Protein AF-0000000078834584 (afdb_homodimer)

Secondary structure (DSSP, 8-state):
-------PPP-EEEEEEEEEEEEE-SS-EEEEEBPTT--HHHHHTTTT-S---HHHHTEEEEEEEETTEEEEEEEETTSHHHHHHHHT--TTEEE-SSEEEEEEEEEEEEETT---GGGPEEEEEES-HHHHHHHHHHHHHHHHHHHHHHHHHHHHHHTTPPP-HHHHHHHHHHHT-/-------PPP-EEEEEEEEEEEEE-SS-EEEEEBPTT--HHHHHHTTT-S---HHHHTEEEEEEEETTEEEEEEEETTSHHHHHHHHT--TTEEE-SSEEEEEEEEEEEEETT---GGGPEEEEEES-HHHHHHHHHHHHHHHHHHHHHHHHHHHHHHTTPPP-HHHHHHHHHHHT-

Solvent-accessible surface area (backbone atoms only — not comparable to full-atom values): 19040 Å² total; per-residue (Å²): 123,84,74,77,72,75,62,71,52,41,66,67,62,49,54,44,76,43,65,27,37,32,32,40,42,98,76,48,73,48,77,39,42,59,31,88,83,44,48,65,68,52,45,59,74,42,55,89,33,50,58,71,55,45,80,82,68,40,37,43,52,31,33,36,54,54,97,91,40,71,19,36,27,53,31,41,68,83,35,70,69,37,48,38,21,73,65,60,74,38,93,45,32,30,65,44,90,45,38,60,39,24,56,33,32,31,29,36,38,16,40,89,76,49,86,51,75,90,69,30,44,65,35,34,66,37,78,48,58,65,60,49,47,7,46,35,44,23,53,36,46,42,64,39,36,50,56,53,52,43,50,55,50,51,52,34,57,74,68,71,48,81,64,33,39,68,55,33,49,50,53,31,54,69,52,71,93,124,83,74,75,70,74,63,71,54,41,64,68,59,49,56,46,77,43,65,26,35,31,31,41,42,97,77,46,75,46,78,38,41,61,30,88,83,43,48,65,69,52,46,59,74,43,54,89,35,50,59,72,55,44,81,81,69,40,36,42,53,31,34,36,53,54,97,92,39,72,18,36,28,53,31,42,69,84,35,70,69,38,49,37,20,74,65,59,74,38,92,45,31,33,65,44,92,46,40,60,40,24,56,33,32,31,30,36,38,16,40,87,74,49,84,50,73,89,69,30,44,65,36,34,66,37,79,50,58,66,60,51,48,8,46,37,43,22,54,39,57,41,40,44,53,42,48,51,52,43,50,54,49,50,52,34,57,73,67,72,48,81,63,33,38,69,55,34,51,50,53,32,54,72,53,71,91

Organism: Pseudomonas fluorescens (strain SBW25) (NCBI:txid216595)

Nearest PDB structures (foldseek):
  5ub8-assembly1_A-2  TM=4.299E-01  e=3.112E+00  Candida albicans SC5314
  4crm-assembly1_X  TM=3.516E-01  e=2.936E+00  Saccharomyces cerevisiae
  6qh4-assembly1_C  TM=2.163E-01  e=1.847E+00  Homo sapiens
  6qh4-assembly2_D-2  TM=2.311E-01  e=2.074E+00  Homo sapiens
  6qh4-assembly1_A  TM=2.005E-01  e=3.494E+00  Homo sapiens

Radius of gyration: 24.34 Å; Cα contacts (8 Å, |Δi|>4): 685; chains: 2; bounding box: 58×67×49 Å

pLDDT: mean 91.05, std 10.8, range [24.78, 98.12]

Foldseek 3Di:
DPPPPDPDDADFQAKDKAKWWWWDDPVDIDTWHADPVADPVLCVVCQPDQFDDCVVVQWFWKWADPPNGTGIYIDGHPDPLNVCQVVVVDVRIHTDPTTTGHMKMWMWTAGPPDPDSVRTDTDDIGSDPVVRVVVRVVVRLVNCLVVVLVVLVVVCVVVVHDDDVVSVVVSCVSVVD/DPPPPDPDDADFQAKDKAKWWWWDDPVDIDTWHADPVADPVLCVVCQPPQFDDCVVVQWFWKWADPPNGTGIYIDGHPDPLNVCQVVVVDVRIHTDPTTTGHMKMWMWTAGPPDPDSVRTDTDDIDSDPVVRVVVRVVVRVVNVLVVVLVVLVVVCVVVVHDDDVVSVVVSCVSVVD

Sequence (354 aa):
MPNASSPQAIKFTSFSVAPCIRVNYDNDVVYRTIHPQQEPSALASVASLNCFDDHEMGLSLVSVEADGVDGLVVAPEGSEIYDIAHGADRTEISLCSGEYGGLYWRILAFVNGSTNPEDAYQMMVGDCESTVRSACAGLQGLVSLPQAIRMHNDKLDADEKCPDGDDYNDLLKLAGVMPNASSPQAIKFTSFSVAPCIRVNYDNDVVYRTIHPQQEPSALASVASLNCFDDHEMGLSLVSVEADGVDGLVVAPEGSEIYDIAHGADRTEISLCSGEYGGLYWRILAFVNGSTNPEDAYQMMVGDCESTVRSACAGLQGLVSLPQAIRMHNDKLDADEKCPDGDDYNDLLKLAGV

Structure (mmCIF, N/CA/C/O backbone):
data_AF-0000000078834584-model_v1
#
loop_
_entity.id
_entity.type
_entity.pdbx_description
1 polymer 'Uncharacterized protein'
#
loop_
_atom_site.group_PDB
_atom_site.id
_atom_site.type_symbol
_atom_site.label_atom_id
_atom_site.label_alt_id
_atom_site.label_comp_id
_atom_site.label_asym_id
_atom_site.label_entity_id
_atom_site.label_seq_id
_atom_site.pdbx_PDB_ins_code
_atom_site.Cartn_x
_atom_site.Cartn_y
_atom_site.Cartn_z
_atom_site.occupancy
_atom_site.B_iso_or_equiv
_atom_site.auth_seq_id
_atom_site.auth_comp_id
_atom_site.auth_asym_id
_atom_site.auth_atom_id
_atom_site.pdbx_PDB_model_num
ATOM 1 N N . MET A 1 1 ? -19.516 -7.555 27.203 1 24.78 1 MET A N 1
ATOM 2 C CA . MET A 1 1 ? -18.953 -7.656 25.859 1 24.78 1 MET A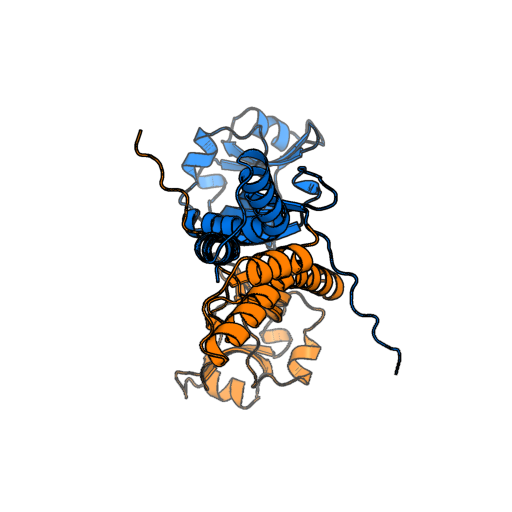 CA 1
ATOM 3 C C . MET A 1 1 ? -17.469 -7.312 25.859 1 24.78 1 MET A C 1
ATOM 5 O O . MET A 1 1 ? -17.062 -6.309 26.453 1 24.78 1 MET A O 1
ATOM 9 N N . PRO A 1 2 ? -16.5 -8.125 25.906 1 33.19 2 PRO A N 1
ATOM 10 C CA . PRO A 1 2 ? -15.141 -7.664 26.203 1 33.19 2 PRO A CA 1
ATOM 11 C C . PRO A 1 2 ? -14.719 -6.477 25.328 1 33.19 2 PRO A C 1
ATOM 13 O O . PRO A 1 2 ? -15.203 -6.324 24.203 1 33.19 2 PRO A O 1
ATOM 16 N N . ASN A 1 3 ? -14.406 -5.352 25.812 1 32.69 3 ASN A N 1
ATOM 17 C CA . ASN A 1 3 ? -13.953 -4.07 25.297 1 32.69 3 ASN A CA 1
ATOM 18 C C . ASN A 1 3 ? -12.875 -4.254 24.219 1 32.69 3 ASN A C 1
ATOM 20 O O . ASN A 1 3 ? -11.789 -4.754 24.516 1 32.69 3 ASN A O 1
ATOM 24 N N . ALA A 1 4 ? -13.211 -4.898 23.156 1 43.09 4 ALA A N 1
ATOM 25 C CA . ALA A 1 4 ? -12.258 -5.102 22.078 1 43.09 4 ALA A CA 1
ATOM 26 C C . ALA A 1 4 ? -11.172 -4.023 22.094 1 43.09 4 ALA A C 1
ATOM 28 O O . ALA A 1 4 ? -11.469 -2.838 21.922 1 43.09 4 ALA A O 1
ATOM 29 N N . SER A 1 5 ? -10.172 -4.047 22.875 1 46.62 5 SER A N 1
ATOM 30 C CA . SER A 1 5 ? -9.07 -3.123 23.109 1 46.62 5 SER A CA 1
ATOM 31 C C . SER A 1 5 ? -8.547 -2.545 21.797 1 46.62 5 SER A C 1
ATOM 33 O O . SER A 1 5 ? -8.406 -3.264 20.812 1 46.62 5 SER A O 1
ATOM 35 N N . SER A 1 6 ? -8.805 -1.307 21.516 1 59.94 6 SER A N 1
ATOM 36 C CA . SER A 1 6 ? -8.359 -0.504 20.375 1 59.94 6 SER A CA 1
ATOM 37 C C . SER A 1 6 ? -6.93 -0.852 19.984 1 59.94 6 SER A C 1
ATOM 39 O O . SER A 1 6 ? -6.047 -0.938 20.828 1 59.94 6 SER A O 1
ATOM 41 N N . PRO A 1 7 ? -6.707 -1.538 18.828 1 72.12 7 PRO A N 1
ATOM 42 C CA . PRO A 1 7 ? -5.355 -1.928 18.422 1 72.12 7 PRO A CA 1
ATOM 43 C C . PRO A 1 7 ? -4.32 -0.833 18.688 1 72.12 7 PRO A C 1
ATOM 45 O O . PRO A 1 7 ? -4.637 0.355 18.578 1 72.12 7 PRO A O 1
ATOM 48 N N . GLN A 1 8 ? -3.221 -1.185 19.406 1 87 8 GLN A N 1
ATOM 49 C CA . GLN A 1 8 ? -2.127 -0.246 19.625 1 87 8 GLN A CA 1
ATOM 50 C C . GLN A 1 8 ? -1.563 0.27 18.312 1 87 8 GLN A C 1
ATOM 52 O O . GLN A 1 8 ? -1.149 -0.518 17.453 1 87 8 GLN A O 1
ATOM 57 N N . ALA A 1 9 ? -1.6 1.536 18.094 1 92.06 9 ALA A N 1
ATOM 58 C CA . ALA A 1 9 ? -1.175 2.193 16.859 1 92.06 9 ALA A CA 1
ATOM 59 C C . ALA A 1 9 ? 0.325 2.023 16.625 1 92.06 9 ALA A C 1
ATOM 61 O O . ALA A 1 9 ? 1.121 2.203 17.562 1 92.06 9 ALA A O 1
ATOM 62 N N . ILE A 1 10 ? 0.694 1.635 15.531 1 93.31 10 ILE A N 1
ATOM 63 C CA . ILE A 1 10 ? 2.102 1.59 15.148 1 93.31 10 ILE A CA 1
ATOM 64 C C . ILE A 1 10 ? 2.631 3.01 14.961 1 93.31 10 ILE A C 1
ATOM 66 O O . ILE A 1 10 ? 1.97 3.846 14.336 1 93.31 10 ILE A O 1
ATOM 70 N N . LYS A 1 11 ? 3.783 3.301 15.508 1 92.25 11 LYS A N 1
ATOM 71 C CA . LYS A 1 11 ? 4.41 4.613 15.359 1 92.25 11 LYS A CA 1
ATOM 72 C C . LYS A 1 11 ? 5.445 4.598 14.234 1 92.25 11 LYS A C 1
ATOM 74 O O . LYS A 1 11 ? 6.594 4.211 14.453 1 92.25 11 LYS A O 1
ATOM 79 N N . PHE A 1 12 ? 5.07 5.09 13.125 1 94.81 12 PHE A N 1
ATOM 80 C CA . PHE A 1 12 ? 5.977 5.156 11.984 1 94.81 12 PHE A CA 1
ATOM 81 C C . PHE A 1 12 ? 6.93 6.34 12.125 1 94.81 12 PHE A C 1
ATOM 83 O O . PHE A 1 12 ? 6.527 7.418 12.57 1 94.81 12 PHE A O 1
ATOM 90 N N . THR A 1 13 ? 8.156 6.137 11.688 1 94.19 13 THR A N 1
ATOM 91 C CA . THR A 1 13 ? 9.148 7.195 11.859 1 94.19 13 THR A CA 1
ATOM 92 C C . THR A 1 13 ? 9.633 7.703 10.5 1 94.19 13 THR A C 1
ATOM 94 O O . THR A 1 13 ? 10.117 8.828 10.391 1 94.19 13 THR A O 1
ATOM 97 N N . SER A 1 14 ? 9.57 6.871 9.523 1 95.81 14 SER A N 1
ATOM 98 C CA . SER A 1 14 ? 9.969 7.305 8.188 1 95.81 14 SER A CA 1
ATOM 99 C C . SER A 1 14 ? 9.398 6.375 7.113 1 95.81 14 SER A C 1
ATOM 101 O O . SER A 1 14 ? 8.969 5.262 7.414 1 95.81 14 SER A O 1
ATOM 103 N N . PHE A 1 15 ? 9.352 6.871 5.902 1 96.75 15 PHE A N 1
ATOM 104 C CA . PHE A 1 15 ? 8.914 6.129 4.727 1 96.75 15 PHE A CA 1
ATOM 105 C C . PHE A 1 15 ? 9.93 6.254 3.596 1 96.75 15 PHE A C 1
ATOM 107 O O . PHE A 1 15 ? 10.547 7.309 3.428 1 96.75 15 PHE A O 1
ATOM 114 N N . SER A 1 16 ? 10.102 5.215 2.867 1 97.12 16 SER A N 1
ATOM 115 C CA . SER A 1 16 ? 11 5.246 1.717 1 97.12 16 SER A CA 1
ATOM 116 C C . SER A 1 16 ? 10.492 4.355 0.591 1 97.12 16 SER A C 1
ATOM 118 O O . SER A 1 16 ? 9.703 3.438 0.828 1 97.12 16 SER A O 1
ATOM 120 N N . VAL A 1 17 ? 10.906 4.711 -0.614 1 97.44 17 VAL A N 1
ATOM 121 C CA . VAL A 1 17 ? 10.547 3.908 -1.778 1 97.44 17 VAL A CA 1
ATOM 122 C C . VAL A 1 17 ? 11.688 2.955 -2.119 1 97.44 17 VAL A C 1
ATOM 124 O O . VAL A 1 17 ? 12.859 3.336 -2.066 1 97.44 17 VAL A O 1
ATOM 127 N N . ALA A 1 18 ? 11.32 1.764 -2.42 1 96.69 18 ALA A N 1
ATOM 128 C CA . ALA A 1 18 ? 12.312 0.791 -2.879 1 96.69 18 ALA A CA 1
ATOM 129 C C . ALA A 1 18 ? 11.758 -0.053 -4.023 1 96.69 18 ALA A C 1
ATOM 131 O O . ALA A 1 18 ? 10.586 -0.428 -4.02 1 96.69 18 ALA A O 1
ATOM 132 N N . PRO A 1 19 ? 12.594 -0.328 -5.012 1 96.69 19 PRO A N 1
ATOM 133 C CA . PRO A 1 19 ? 12.188 -1.339 -5.988 1 96.69 19 PRO A CA 1
ATOM 134 C C . PRO A 1 19 ? 12.117 -2.744 -5.395 1 96.69 19 PRO A C 1
ATOM 136 O O . PRO A 1 19 ? 12.789 -3.025 -4.395 1 96.69 19 PRO A O 1
ATOM 139 N N . CYS A 1 20 ? 11.328 -3.59 -5.973 1 96.88 20 CYS A N 1
ATOM 140 C CA . CYS A 1 20 ? 11.188 -4.969 -5.523 1 96.88 20 CYS A CA 1
ATOM 141 C C . CYS A 1 20 ? 10.75 -5.875 -6.668 1 96.88 20 CYS A C 1
ATOM 143 O O . CYS A 1 20 ? 10.367 -5.395 -7.734 1 96.88 20 CYS A O 1
ATOM 145 N N . ILE A 1 21 ? 10.914 -7.105 -6.449 1 96.44 21 ILE A N 1
ATOM 146 C CA . ILE A 1 21 ? 10.5 -8.117 -7.418 1 96.44 21 ILE A CA 1
ATOM 147 C C . ILE A 1 21 ? 9.273 -8.852 -6.898 1 96.44 21 ILE A C 1
ATOM 149 O O . ILE A 1 21 ? 9.266 -9.328 -5.762 1 96.44 21 ILE A O 1
ATOM 153 N N . ARG A 1 22 ? 8.273 -8.836 -7.75 1 95.25 22 ARG A N 1
ATOM 154 C CA . ARG A 1 22 ? 7.137 -9.695 -7.434 1 95.25 22 ARG A CA 1
ATOM 155 C C . ARG A 1 22 ? 7.453 -11.156 -7.73 1 95.25 22 ARG A C 1
ATOM 157 O O . ARG A 1 22 ? 7.953 -11.484 -8.805 1 95.25 22 ARG A O 1
ATOM 164 N N . VAL A 1 23 ? 7.188 -11.984 -6.762 1 94.44 23 VAL A N 1
ATOM 165 C CA . VAL A 1 23 ? 7.348 -13.422 -6.922 1 94.44 23 VAL A CA 1
ATOM 166 C C . VAL A 1 23 ? 6 -14.117 -6.75 1 94.44 23 VAL A C 1
ATOM 168 O O . VAL A 1 23 ? 5.324 -13.93 -5.738 1 94.44 23 VAL A O 1
ATOM 171 N N . ASN A 1 24 ? 5.703 -14.844 -7.766 1 90.06 24 ASN A N 1
ATOM 172 C CA . ASN A 1 24 ? 4.473 -15.625 -7.73 1 90.06 24 ASN A CA 1
ATOM 173 C C . ASN A 1 24 ? 4.723 -17.047 -7.25 1 90.06 24 ASN A C 1
ATOM 175 O O . ASN A 1 24 ? 5.434 -17.812 -7.906 1 90.06 24 ASN A O 1
ATOM 179 N N . TYR A 1 25 ? 4.188 -17.297 -6.074 1 88.12 25 TYR A N 1
ATOM 180 C CA . TYR A 1 25 ? 4.16 -18.672 -5.586 1 88.12 25 TYR A CA 1
ATOM 181 C C . TYR A 1 25 ? 2.818 -19.328 -5.883 1 88.12 25 TYR A C 1
ATOM 183 O O . TYR A 1 25 ? 1.887 -18.672 -6.348 1 88.12 25 TYR A O 1
ATOM 191 N N . ASP A 1 26 ? 2.754 -20.609 -5.598 1 77.5 26 ASP A N 1
ATOM 192 C CA . ASP A 1 26 ? 1.53 -21.344 -5.887 1 77.5 26 ASP A CA 1
ATOM 193 C C . ASP A 1 26 ? 0.333 -20.734 -5.164 1 77.5 26 ASP A C 1
ATOM 195 O O . ASP A 1 26 ? -0.762 -20.641 -5.727 1 77.5 26 ASP A O 1
ATOM 199 N N . ASN A 1 27 ? 0.581 -20.297 -4.012 1 75.12 27 ASN A N 1
ATOM 200 C CA . ASN A 1 27 ? -0.564 -19.891 -3.207 1 75.12 27 ASN A CA 1
ATOM 201 C C . ASN A 1 27 ? -0.378 -18.469 -2.656 1 75.12 27 ASN A C 1
ATOM 203 O O . ASN A 1 27 ? -1.116 -18.047 -1.769 1 75.12 27 ASN A O 1
ATOM 207 N N . ASP A 1 28 ? 0.671 -17.828 -3.203 1 82.56 28 ASP A N 1
ATOM 208 C CA . ASP A 1 28 ? 0.933 -16.531 -2.613 1 82.56 28 ASP A CA 1
ATOM 209 C C . ASP A 1 28 ? 1.745 -15.648 -3.562 1 82.56 28 ASP A C 1
ATOM 211 O O . ASP A 1 28 ? 2.311 -16.141 -4.543 1 82.56 28 ASP A O 1
ATOM 215 N N . VAL A 1 29 ? 1.594 -14.422 -3.375 1 87.69 29 VAL A N 1
ATOM 216 C CA . VAL A 1 29 ? 2.42 -13.438 -4.07 1 87.69 29 VAL A CA 1
ATOM 217 C C . VAL A 1 29 ? 3.191 -12.602 -3.057 1 87.69 29 VAL A C 1
ATOM 219 O O . VAL A 1 29 ? 2.617 -12.109 -2.082 1 87.69 29 VAL A O 1
ATOM 222 N N . VAL A 1 30 ? 4.449 -12.516 -3.293 1 91.94 30 VAL A N 1
ATOM 223 C CA . VAL A 1 30 ? 5.285 -11.766 -2.361 1 91.94 30 VAL A CA 1
ATOM 224 C C . VAL A 1 30 ? 6.152 -10.773 -3.131 1 91.94 30 VAL A C 1
ATOM 226 O O . VAL A 1 30 ? 6.621 -11.07 -4.23 1 91.94 30 VAL A O 1
ATOM 229 N N . TYR A 1 31 ? 6.277 -9.641 -2.602 1 94.44 31 TYR A N 1
ATOM 230 C CA . TYR A 1 31 ? 7.203 -8.648 -3.135 1 94.44 31 TYR A CA 1
ATOM 231 C C . TYR A 1 31 ? 8.508 -8.641 -2.355 1 94.44 31 TYR A C 1
ATOM 233 O O . TYR A 1 31 ? 8.547 -8.242 -1.189 1 94.44 31 TYR A O 1
ATOM 241 N N . ARG A 1 32 ? 9.562 -8.969 -2.977 1 95.88 32 ARG A N 1
ATOM 242 C CA . ARG A 1 32 ? 10.82 -9.227 -2.277 1 95.88 32 ARG A CA 1
ATOM 243 C C . ARG A 1 32 ? 11.867 -8.172 -2.625 1 95.88 32 ARG A C 1
ATOM 245 O O . ARG A 1 32 ? 11.852 -7.621 -3.729 1 95.88 32 ARG A O 1
ATOM 252 N N . THR A 1 33 ? 12.719 -8.031 -1.749 1 96.5 33 THR A N 1
ATOM 253 C CA . THR A 1 33 ? 13.828 -7.098 -1.906 1 96.5 33 THR A CA 1
ATOM 254 C C . THR A 1 33 ? 14.781 -7.57 -3.002 1 96.5 33 THR A C 1
ATOM 256 O O . THR A 1 33 ? 15.07 -8.766 -3.107 1 96.5 33 THR A O 1
ATOM 259 N N . ILE A 1 34 ? 15.25 -6.629 -3.791 1 96.75 34 ILE A N 1
ATOM 260 C CA . ILE A 1 34 ? 16.328 -6.926 -4.727 1 96.75 34 ILE A CA 1
ATOM 261 C C . ILE A 1 34 ? 17.672 -6.91 -3.994 1 96.75 34 ILE A C 1
ATOM 263 O O . ILE A 1 34 ? 18.062 -5.887 -3.426 1 96.75 34 ILE A O 1
ATOM 267 N N . HIS A 1 35 ? 18.281 -8 -4.02 1 96.75 35 HIS A N 1
ATOM 268 C CA . HIS A 1 35 ? 19.531 -8.109 -3.285 1 96.75 35 HIS A CA 1
ATOM 269 C C . HIS A 1 35 ? 20.609 -7.223 -3.9 1 96.75 35 HIS A C 1
ATOM 271 O O . HIS A 1 35 ? 20.688 -7.09 -5.125 1 96.75 35 HIS A O 1
ATOM 277 N N . PRO A 1 36 ? 21.531 -6.73 -3.082 1 94 36 PRO A N 1
ATOM 278 C CA . PRO A 1 36 ? 22.578 -5.828 -3.58 1 94 36 PRO A CA 1
ATOM 279 C C . PRO A 1 36 ? 23.516 -6.504 -4.574 1 94 36 PRO A C 1
ATOM 281 O O . PRO A 1 36 ? 24.219 -5.824 -5.328 1 94 36 PRO A O 1
ATOM 284 N N . GLN A 1 37 ? 23.547 -7.773 -4.645 1 93.75 37 GLN A N 1
ATOM 285 C CA . GLN A 1 37 ? 24.406 -8.516 -5.562 1 93.75 37 GLN A CA 1
ATOM 286 C C . GLN A 1 37 ? 23.797 -8.555 -6.965 1 93.75 37 GLN A C 1
ATOM 288 O O . GLN A 1 37 ? 24.422 -9.07 -7.898 1 93.75 37 GLN A O 1
ATOM 293 N N . GLN A 1 38 ? 22.656 -8.023 -7.133 1 96.75 38 GLN A N 1
ATOM 294 C CA . GLN A 1 38 ? 21.984 -8 -8.43 1 96.75 38 GLN A CA 1
ATOM 295 C C . GLN A 1 38 ? 22.844 -7.293 -9.477 1 96.75 38 GLN A C 1
ATOM 297 O O . GLN A 1 38 ? 23.25 -6.148 -9.281 1 96.75 38 GLN A O 1
ATOM 302 N N . GLU A 1 39 ? 23.094 -8.016 -10.555 1 94.94 39 GLU A N 1
ATOM 303 C CA . GLU A 1 39 ? 23.703 -7.375 -11.711 1 94.94 39 GLU A CA 1
ATOM 304 C C . GLU A 1 39 ? 22.703 -6.473 -12.43 1 94.94 39 GLU A C 1
ATOM 306 O O . GLU A 1 39 ? 21.672 -6.941 -12.922 1 94.94 39 GLU A O 1
ATOM 311 N N . PRO A 1 40 ? 23.016 -5.273 -12.617 1 94.06 40 PRO A N 1
ATOM 312 C CA . PRO A 1 40 ? 22.047 -4.32 -13.172 1 94.06 40 PRO A CA 1
ATOM 313 C C . PRO A 1 40 ? 21.578 -4.711 -14.57 1 94.06 40 PRO A C 1
ATOM 315 O O . PRO A 1 40 ? 20.406 -4.539 -14.898 1 94.06 40 PRO A O 1
ATOM 318 N N . SER A 1 41 ? 22.453 -5.246 -15.359 1 93.94 41 SER A N 1
ATOM 319 C CA . SER A 1 41 ? 22.094 -5.586 -16.734 1 93.94 41 SER A CA 1
ATOM 320 C C . SER A 1 41 ? 21.062 -6.711 -16.766 1 93.94 41 SER A C 1
ATOM 322 O O . SER A 1 41 ? 20.156 -6.703 -17.609 1 93.94 41 SER A O 1
ATOM 324 N N . ALA A 1 42 ? 21.219 -7.672 -15.922 1 94.62 42 ALA A N 1
ATOM 325 C CA . ALA A 1 42 ? 20.266 -8.773 -15.867 1 94.62 42 ALA A CA 1
ATOM 326 C C . ALA A 1 42 ? 18.875 -8.281 -15.453 1 94.62 42 ALA A C 1
ATOM 328 O O . ALA A 1 42 ? 17.875 -8.664 -16.047 1 94.62 42 ALA A O 1
ATOM 329 N N . LEU A 1 43 ? 18.891 -7.387 -14.492 1 95.62 43 LEU A N 1
ATOM 330 C CA . LEU A 1 43 ? 17.625 -6.836 -14.016 1 95.62 43 LEU A CA 1
ATOM 331 C C . LEU A 1 43 ? 16.969 -5.992 -15.102 1 95.62 43 LEU A C 1
ATOM 333 O O . LEU A 1 43 ? 15.75 -6.07 -15.305 1 95.62 43 LEU A O 1
ATOM 337 N N . ALA A 1 44 ? 17.719 -5.219 -15.797 1 94.31 44 ALA A N 1
ATOM 338 C CA . ALA A 1 44 ? 17.219 -4.348 -16.859 1 94.31 44 ALA A CA 1
ATOM 339 C C . ALA A 1 44 ? 16.578 -5.16 -17.969 1 94.31 44 ALA A C 1
ATOM 341 O O . ALA A 1 44 ? 15.609 -4.711 -18.594 1 94.31 44 ALA A O 1
ATOM 342 N N . SER A 1 45 ? 17.062 -6.332 -18.172 1 92.75 45 SER A N 1
ATOM 343 C CA . SER A 1 45 ? 16.578 -7.16 -19.266 1 92.75 45 SER A CA 1
ATOM 344 C C . SER A 1 45 ? 15.156 -7.633 -19.031 1 92.75 45 SER A C 1
ATOM 346 O O . SER A 1 45 ? 14.445 -8.008 -19.969 1 92.75 45 SER A O 1
ATOM 348 N N . VAL A 1 46 ? 14.773 -7.543 -17.766 1 93.69 46 VAL A N 1
ATOM 349 C CA . VAL A 1 46 ? 13.445 -8.078 -17.469 1 93.69 46 VAL A CA 1
ATOM 350 C C . VAL A 1 46 ? 12.547 -6.957 -16.953 1 93.69 46 VAL A C 1
ATOM 352 O O . VAL A 1 46 ? 11.43 -7.211 -16.484 1 93.69 46 VAL A O 1
ATOM 355 N N . ALA A 1 47 ? 12.93 -5.758 -17 1 91.44 47 ALA A N 1
ATOM 356 C CA . ALA A 1 47 ? 12.258 -4.633 -16.344 1 91.44 47 ALA A CA 1
ATOM 357 C C . ALA A 1 47 ? 10.867 -4.414 -16.938 1 91.44 47 ALA A C 1
ATOM 359 O O . ALA A 1 47 ? 9.961 -3.934 -16.266 1 91.44 47 ALA A O 1
ATOM 360 N N . SER A 1 48 ? 10.695 -4.812 -18.156 1 90.31 48 SER A N 1
ATOM 361 C CA . SER A 1 48 ? 9.43 -4.555 -18.828 1 90.31 48 SER A CA 1
ATOM 362 C C . SER A 1 48 ? 8.562 -5.812 -18.875 1 90.31 48 SER A C 1
ATOM 364 O O . SER A 1 48 ? 7.484 -5.805 -19.469 1 90.31 48 SER A O 1
ATOM 366 N N . LEU A 1 49 ? 8.984 -6.84 -18.234 1 89.19 49 LEU A N 1
ATOM 367 C CA . LEU A 1 49 ? 8.273 -8.117 -18.281 1 89.19 49 LEU A CA 1
ATOM 368 C C . LEU A 1 49 ? 7.512 -8.367 -17 1 89.19 49 LEU A C 1
ATOM 370 O O . LEU A 1 49 ? 7.887 -7.859 -15.938 1 89.19 49 LEU A O 1
ATOM 374 N N . ASN A 1 50 ? 6.434 -9.125 -17.141 1 88.38 50 ASN A N 1
ATOM 375 C CA . ASN A 1 50 ? 5.699 -9.562 -15.961 1 88.38 50 ASN A CA 1
ATOM 376 C C . ASN A 1 50 ? 5.852 -11.055 -15.719 1 88.38 50 ASN A C 1
ATOM 378 O O . ASN A 1 50 ? 5.285 -11.602 -14.766 1 88.38 50 ASN A O 1
ATOM 382 N N . CYS A 1 51 ? 6.469 -11.641 -16.609 1 85.56 51 CYS A N 1
ATOM 383 C CA . CYS A 1 51 ? 6.832 -13.047 -16.484 1 85.56 51 CYS A CA 1
ATOM 384 C C . CYS A 1 51 ? 7.961 -13.398 -17.453 1 85.56 51 CYS A C 1
ATOM 386 O O . CYS A 1 51 ? 8.25 -12.648 -18.375 1 85.56 51 CYS A O 1
ATOM 388 N N . PHE A 1 52 ? 8.695 -14.406 -17 1 80.5 52 PHE A N 1
ATOM 389 C CA . PHE A 1 52 ? 9.602 -14.977 -17.984 1 80.5 52 PHE A CA 1
ATOM 390 C C . PHE A 1 52 ? 9.766 -16.469 -17.781 1 80.5 52 PHE A C 1
ATOM 392 O O . PHE A 1 52 ? 9.5 -16.984 -16.688 1 80.5 52 PHE A O 1
ATOM 399 N N . ASP A 1 53 ? 9.945 -17.109 -18.922 1 80.69 53 ASP A N 1
ATOM 400 C CA . ASP A 1 53 ? 10.258 -18.531 -18.906 1 80.69 53 ASP A CA 1
ATOM 401 C C . ASP A 1 53 ? 11.75 -18.766 -18.672 1 80.69 53 ASP A C 1
ATOM 403 O O . ASP A 1 53 ? 12.578 -18.359 -19.5 1 80.69 53 ASP A O 1
ATOM 407 N N . ASP A 1 54 ? 12.016 -19.375 -17.594 1 76.69 54 ASP A N 1
ATOM 408 C CA . ASP A 1 54 ? 13.398 -19.578 -17.203 1 76.69 54 ASP A CA 1
ATOM 409 C C . ASP A 1 54 ? 14.188 -20.281 -18.312 1 76.69 54 ASP A C 1
ATOM 411 O O . ASP A 1 54 ? 15.32 -19.891 -18.609 1 76.69 54 ASP A O 1
ATOM 415 N N . HIS A 1 55 ? 13.602 -21.172 -18.938 1 79.12 55 HIS A N 1
ATOM 416 C CA . HIS A 1 55 ? 14.305 -21.969 -19.938 1 79.12 55 HIS A CA 1
ATOM 417 C C . HIS A 1 55 ? 14.5 -21.188 -21.234 1 79.12 55 HIS A C 1
ATOM 419 O O . HIS A 1 55 ? 15.562 -21.25 -21.844 1 79.12 55 HIS A O 1
ATOM 425 N N . GLU A 1 56 ? 13.594 -20.391 -21.562 1 82.75 56 GLU A N 1
ATOM 426 C CA . GLU A 1 56 ? 13.648 -19.688 -22.844 1 82.75 56 GLU A CA 1
ATOM 427 C C . GLU A 1 56 ? 14.555 -18.469 -22.75 1 82.75 56 GLU A C 1
ATOM 429 O O . GLU A 1 56 ? 15.305 -18.172 -23.688 1 82.75 56 GLU A O 1
ATOM 434 N N . MET A 1 57 ? 14.562 -17.891 -21.656 1 88.06 57 MET A N 1
ATOM 435 C CA . MET A 1 57 ? 15.289 -16.625 -21.547 1 88.06 57 MET A CA 1
ATOM 436 C C . MET A 1 57 ? 16.672 -16.828 -20.922 1 88.06 57 MET A C 1
ATOM 438 O O . MET A 1 57 ? 17.516 -15.945 -20.984 1 88.06 57 MET A O 1
ATOM 442 N N . GLY A 1 58 ? 16.875 -18.016 -20.391 1 91.75 58 GLY A N 1
ATOM 443 C CA . GLY A 1 58 ? 18.141 -18.281 -19.734 1 91.75 58 GLY A CA 1
ATOM 444 C C . GLY A 1 58 ? 18.328 -17.469 -18.453 1 91.75 58 GLY A C 1
ATOM 445 O O . GLY A 1 58 ? 19.422 -16.969 -18.188 1 91.75 58 GLY A O 1
ATOM 446 N N . LEU A 1 59 ? 17.25 -17.109 -17.828 1 94.5 59 LEU A N 1
ATOM 447 C CA . LEU A 1 59 ? 17.266 -16.375 -16.562 1 94.5 59 LEU A CA 1
ATOM 448 C C . LEU A 1 59 ? 16.578 -17.172 -15.461 1 94.5 59 LEU A C 1
ATOM 450 O O . LEU A 1 59 ? 15.711 -18 -15.727 1 94.5 59 LEU A O 1
ATOM 454 N N . SER A 1 60 ? 17.062 -16.984 -14.266 1 94.88 60 SER A N 1
ATOM 455 C CA . SER A 1 60 ? 16.438 -17.594 -13.102 1 94.88 60 SER A CA 1
ATOM 456 C C . SER A 1 60 ? 16.406 -16.609 -11.922 1 94.88 60 SER A C 1
ATOM 458 O O . SER A 1 60 ? 17.203 -15.68 -11.859 1 94.88 60 SER A O 1
ATOM 460 N N . LEU A 1 61 ? 15.422 -16.875 -11.07 1 96.25 61 LEU A N 1
ATOM 461 C CA . LEU A 1 61 ? 15.398 -16.156 -9.797 1 96.25 61 LEU A CA 1
ATOM 462 C C . LEU A 1 61 ? 16.203 -16.906 -8.734 1 96.25 61 LEU A C 1
ATOM 464 O O . LEU A 1 61 ? 15.977 -18.094 -8.508 1 96.25 61 LEU A O 1
ATOM 468 N N . VAL A 1 62 ? 17.078 -16.188 -8.133 1 96.88 62 VAL A N 1
ATOM 469 C CA . VAL A 1 62 ? 17.938 -16.766 -7.102 1 96.88 62 VAL A CA 1
ATOM 470 C C . VAL A 1 62 ? 17.719 -16.047 -5.777 1 96.88 62 VAL A C 1
ATOM 472 O O . VAL A 1 62 ? 17.75 -14.812 -5.727 1 96.88 62 VAL A O 1
ATOM 475 N N . SER A 1 63 ? 17.438 -16.781 -4.727 1 97.06 63 SER A N 1
ATOM 476 C CA . SER A 1 63 ? 17.328 -16.234 -3.381 1 97.06 63 SER A CA 1
ATOM 477 C C . SER A 1 63 ? 18.688 -16.141 -2.715 1 97.06 63 SER A C 1
ATOM 479 O O . SER A 1 63 ? 19.469 -17.094 -2.74 1 97.06 63 SER A O 1
ATOM 481 N N . VAL A 1 64 ? 18.938 -15 -2.141 1 96.5 64 VAL A N 1
ATOM 482 C CA . VAL A 1 64 ? 20.219 -14.758 -1.483 1 96.5 64 VAL A CA 1
ATOM 483 C C . VAL A 1 64 ? 19.984 -14.234 -0.069 1 96.5 64 VAL A C 1
ATOM 485 O O . VAL A 1 64 ? 19.312 -13.219 0.119 1 96.5 64 VAL A O 1
ATOM 488 N N . GLU A 1 65 ? 20.375 -14.93 0.885 1 94.06 65 GLU A N 1
ATOM 489 C CA . GLU A 1 65 ? 20.406 -14.484 2.273 1 94.06 65 GLU A CA 1
ATOM 490 C C . GLU A 1 65 ? 21.828 -14.258 2.76 1 94.06 65 GLU A C 1
ATOM 492 O O . GLU A 1 65 ? 22.422 -15.125 3.408 1 94.06 65 GLU A O 1
ATOM 497 N N . ALA A 1 66 ? 22.391 -13.133 2.467 1 88.12 66 ALA A N 1
ATOM 498 C CA . ALA A 1 66 ? 23.766 -12.797 2.807 1 88.12 66 ALA A CA 1
ATOM 499 C C . ALA A 1 66 ? 23.891 -11.336 3.219 1 88.12 66 ALA A C 1
ATOM 501 O O . ALA A 1 66 ? 23.078 -10.5 2.824 1 88.12 66 ALA A O 1
ATOM 502 N N . ASP A 1 67 ? 24.891 -11.062 4.121 1 83.56 67 ASP A N 1
ATOM 503 C CA . ASP A 1 67 ? 25.25 -9.711 4.527 1 83.56 67 ASP A CA 1
ATOM 504 C C . ASP A 1 67 ? 24.062 -9.008 5.184 1 83.56 67 ASP A C 1
ATOM 506 O O . ASP A 1 67 ? 23.844 -7.809 4.98 1 83.56 67 ASP A O 1
ATOM 510 N N . GLY A 1 68 ? 23.156 -9.812 5.758 1 83.88 68 GLY A N 1
ATOM 511 C CA . GLY A 1 68 ? 22.062 -9.242 6.516 1 83.88 68 GLY A CA 1
ATOM 512 C C . GLY A 1 68 ? 20.875 -8.883 5.652 1 83.88 68 GLY A C 1
ATOM 513 O O . GLY A 1 68 ? 19.922 -8.234 6.121 1 83.88 68 GLY A O 1
ATOM 514 N N . VAL A 1 69 ? 21.031 -9.242 4.375 1 88.88 69 VAL A N 1
ATOM 515 C CA . VAL A 1 69 ? 19.938 -8.914 3.463 1 88.88 69 VAL A CA 1
ATOM 516 C C . VAL A 1 69 ? 19.344 -10.203 2.883 1 88.88 69 VAL A C 1
ATOM 518 O O . VAL A 1 69 ? 20.094 -11.07 2.41 1 88.88 69 VAL A O 1
ATOM 521 N N . ASP A 1 70 ? 18.109 -10.398 3.049 1 93.56 70 ASP A N 1
ATOM 522 C CA . ASP A 1 70 ? 17.344 -11.43 2.355 1 93.56 70 ASP A CA 1
ATOM 523 C C . ASP A 1 70 ? 16.672 -10.867 1.107 1 93.56 70 ASP A C 1
ATOM 525 O O . ASP A 1 70 ? 15.758 -10.047 1.205 1 93.56 70 ASP A O 1
ATOM 529 N N . GLY A 1 71 ? 17.188 -11.266 -0.036 1 95.88 71 GLY A N 1
ATOM 530 C CA . GLY A 1 71 ? 16.672 -10.695 -1.271 1 95.88 71 GLY A CA 1
ATOM 531 C C . GLY A 1 71 ? 16.781 -11.641 -2.453 1 95.88 71 GLY A C 1
ATOM 532 O O . GLY A 1 71 ? 17.047 -12.836 -2.279 1 95.88 71 GLY A O 1
ATOM 533 N N . LEU A 1 72 ? 16.406 -11.109 -3.605 1 97.5 72 LEU A N 1
ATOM 534 C CA . LEU A 1 72 ? 16.406 -11.867 -4.848 1 97.5 72 LEU A CA 1
ATOM 535 C C . LEU A 1 72 ? 17.359 -11.25 -5.867 1 97.5 72 LEU A C 1
ATOM 537 O O . LEU A 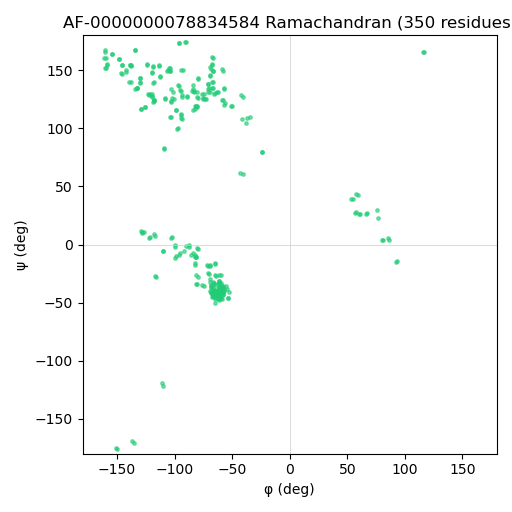1 72 ? 17.609 -10.039 -5.832 1 97.5 72 LEU A O 1
ATOM 541 N N . VAL A 1 73 ? 17.812 -12.172 -6.723 1 97.12 73 VAL A N 1
ATOM 542 C CA . VAL A 1 73 ? 18.594 -11.758 -7.883 1 97.12 73 VAL A CA 1
ATOM 543 C C . VAL A 1 73 ? 18.062 -12.453 -9.133 1 97.12 73 VAL A C 1
ATOM 545 O O . VAL A 1 73 ? 17.719 -13.641 -9.102 1 97.12 73 VAL A O 1
ATOM 548 N N . VAL A 1 74 ? 17.938 -11.625 -10.148 1 97.12 74 VAL A N 1
ATOM 549 C CA . VAL A 1 74 ? 17.766 -12.211 -11.469 1 97.12 74 VAL A CA 1
ATOM 550 C C . VAL A 1 74 ? 19.125 -12.617 -12.039 1 97.12 74 VAL A C 1
ATOM 552 O O . VAL A 1 74 ? 19.984 -11.758 -12.281 1 97.12 74 VAL A O 1
ATOM 555 N N . ALA A 1 75 ? 19.203 -13.891 -12.273 1 96.69 75 ALA A N 1
ATOM 556 C CA . ALA A 1 75 ? 20.516 -14.406 -12.648 1 96.69 75 ALA A CA 1
ATOM 557 C C . ALA A 1 75 ? 20.469 -15.102 -14 1 96.69 75 ALA A C 1
ATOM 559 O O . ALA A 1 75 ? 19.641 -15.992 -14.219 1 96.69 75 ALA A O 1
ATOM 560 N N . PRO A 1 76 ? 21.375 -14.703 -14.867 1 94.38 76 PRO A N 1
ATOM 561 C CA . PRO A 1 76 ? 21.516 -15.461 -16.109 1 94.38 76 PRO A CA 1
ATOM 562 C C . PRO A 1 76 ? 22.109 -16.859 -15.891 1 94.38 76 PRO A C 1
ATOM 564 O O . PRO A 1 76 ? 22.984 -17.031 -15.031 1 94.38 76 PRO A O 1
ATOM 567 N N . GLU A 1 77 ? 21.609 -17.703 -16.703 1 92.31 77 GLU A N 1
ATOM 568 C CA . GLU A 1 77 ? 22.234 -19.016 -16.703 1 92.31 77 GLU A CA 1
ATOM 569 C C . GLU A 1 77 ? 23.734 -18.922 -17 1 92.31 77 GLU A C 1
ATOM 571 O O . GLU A 1 77 ? 24.141 -18.172 -17.891 1 92.31 77 GLU A O 1
ATOM 576 N N . GLY A 1 78 ? 24.547 -19.656 -16.172 1 90.31 78 GLY A N 1
ATOM 577 C CA . GLY A 1 78 ? 25.984 -19.641 -16.375 1 90.31 78 GLY A CA 1
ATOM 578 C C . GLY A 1 78 ? 26.688 -18.578 -15.539 1 90.31 78 GLY A C 1
ATOM 579 O O . GLY A 1 78 ? 27.922 -18.562 -15.477 1 90.31 78 GLY A O 1
ATOM 580 N N . SER A 1 79 ? 25.953 -17.688 -15.016 1 93.62 79 SER A N 1
ATOM 581 C CA . SER A 1 79 ? 26.578 -16.734 -14.109 1 93.62 79 SER A CA 1
ATOM 582 C C . SER A 1 79 ? 27.062 -17.406 -12.836 1 93.62 79 SER A C 1
ATOM 584 O O . SER A 1 79 ? 26.625 -18.516 -12.508 1 93.62 79 SER A O 1
ATOM 586 N N . GLU A 1 80 ? 27.938 -16.781 -12.172 1 93.69 80 GLU A N 1
ATOM 587 C CA . GLU A 1 80 ? 28.516 -17.344 -10.953 1 93.69 80 GLU A CA 1
ATOM 588 C C . GLU A 1 80 ? 27.438 -17.625 -9.914 1 93.69 80 GLU A C 1
ATOM 590 O O . GLU A 1 80 ? 27.391 -18.719 -9.344 1 93.69 80 GLU A O 1
ATOM 595 N N . ILE A 1 81 ? 26.578 -16.688 -9.703 1 94.81 81 ILE A N 1
ATOM 596 C CA . ILE A 1 81 ? 25.578 -16.828 -8.656 1 94.81 81 ILE A CA 1
ATOM 597 C C . ILE A 1 81 ? 24.578 -17.922 -9.039 1 94.81 81 ILE A C 1
ATOM 599 O O . ILE A 1 81 ? 24.094 -18.656 -8.172 1 94.81 81 ILE A O 1
ATOM 603 N N . TYR A 1 82 ? 24.312 -18.016 -10.258 1 95.06 82 TYR A N 1
ATOM 604 C CA . TYR A 1 82 ? 23.453 -19.094 -10.742 1 95.06 82 TYR A CA 1
ATOM 605 C C . TYR A 1 82 ? 24.094 -20.453 -10.461 1 95.06 82 TYR A C 1
ATOM 607 O O . TYR A 1 82 ? 23.422 -21.359 -9.961 1 95.06 82 TYR A O 1
ATOM 615 N N . ASP A 1 83 ? 25.344 -20.578 -10.766 1 95 83 ASP A N 1
ATOM 616 C CA . ASP A 1 83 ? 26.047 -21.844 -10.578 1 95 83 ASP A CA 1
ATOM 617 C C . ASP A 1 83 ? 26.094 -22.234 -9.109 1 95 83 ASP A C 1
ATOM 619 O O . ASP A 1 83 ? 25.922 -23.406 -8.766 1 95 83 ASP A O 1
ATOM 623 N N . ILE A 1 84 ? 26.312 -21.266 -8.328 1 94.62 84 ILE A N 1
ATOM 624 C CA . ILE A 1 84 ? 26.328 -21.5 -6.887 1 94.62 84 ILE A CA 1
ATOM 625 C C . ILE A 1 84 ? 24.969 -22.016 -6.426 1 94.62 84 ILE A C 1
ATOM 627 O O . ILE A 1 84 ? 24.891 -22.984 -5.68 1 94.62 84 ILE A O 1
ATOM 631 N N . ALA A 1 85 ? 23.891 -21.406 -6.855 1 95.06 85 ALA A N 1
ATOM 632 C CA . ALA A 1 85 ? 22.531 -21.781 -6.469 1 95.06 85 ALA A CA 1
ATOM 633 C C . ALA A 1 85 ? 22.188 -23.172 -6.992 1 95.06 85 ALA A C 1
ATOM 635 O O . ALA A 1 85 ? 21.609 -23.984 -6.266 1 95.06 85 ALA A O 1
ATOM 636 N N . HIS A 1 86 ? 22.516 -23.375 -8.188 1 92.75 86 HIS A N 1
ATOM 637 C CA . HIS A 1 86 ? 22.188 -24.641 -8.852 1 92.75 86 HIS A CA 1
ATOM 638 C C . HIS A 1 86 ? 22.953 -25.797 -8.234 1 92.75 86 HIS A C 1
ATOM 640 O O . HIS A 1 86 ? 22.422 -26.906 -8.117 1 92.75 86 HIS A O 1
ATOM 646 N N . GLY A 1 87 ? 24.125 -25.562 -7.875 1 90.94 87 GLY A N 1
ATOM 647 C CA . GLY A 1 87 ? 24.953 -26.609 -7.289 1 90.94 87 GLY A CA 1
ATOM 648 C C . GLY A 1 87 ? 24.688 -26.812 -5.809 1 90.94 87 GLY A C 1
ATOM 649 O O . GLY A 1 87 ? 25.203 -27.766 -5.211 1 90.94 87 GLY A O 1
ATOM 650 N N . ALA A 1 88 ? 23.938 -25.969 -5.188 1 86.94 88 ALA A N 1
ATOM 651 C CA . ALA A 1 88 ? 23.641 -26 -3.756 1 86.94 88 ALA A CA 1
ATOM 652 C C . ALA A 1 88 ? 24.922 -25.938 -2.934 1 86.94 88 ALA A C 1
ATOM 654 O O . ALA A 1 88 ? 25.078 -26.656 -1.945 1 86.94 88 ALA A O 1
ATOM 655 N N . ASP A 1 89 ? 25.766 -25.109 -3.322 1 85.12 89 ASP A N 1
ATOM 656 C CA . ASP A 1 89 ? 27.094 -25.016 -2.717 1 85.12 89 ASP A CA 1
ATOM 657 C C . ASP A 1 89 ? 27.031 -24.203 -1.425 1 85.12 89 ASP A C 1
ATOM 659 O O . ASP A 1 89 ? 27.906 -24.344 -0.562 1 85.12 89 ASP A O 1
ATOM 663 N N . ARG A 1 90 ? 26.047 -23.344 -1.386 1 88.38 90 ARG A N 1
ATOM 664 C CA . ARG A 1 90 ? 25.891 -22.469 -0.227 1 88.38 90 ARG A CA 1
ATOM 665 C C . ARG A 1 90 ? 24.438 -22.422 0.233 1 88.38 90 ARG A C 1
ATOM 667 O O . ARG A 1 90 ? 23.531 -22.234 -0.577 1 88.38 90 ARG A O 1
ATOM 674 N N . THR A 1 91 ? 24.234 -22.531 1.424 1 90.5 91 THR A N 1
ATOM 675 C CA . THR A 1 91 ? 22.875 -22.609 1.967 1 90.5 91 THR A CA 1
ATOM 676 C C . THR A 1 91 ? 22.188 -21.25 1.84 1 90.5 91 THR A C 1
ATOM 678 O O . THR A 1 91 ? 20.953 -21.188 1.746 1 90.5 91 THR A O 1
ATOM 681 N N . GLU A 1 92 ? 23.031 -20.172 1.772 1 94.12 92 GLU A N 1
ATOM 682 C CA . GLU A 1 92 ? 22.469 -18.828 1.749 1 94.12 92 GLU A CA 1
ATOM 683 C C . GLU A 1 92 ? 22.031 -18.438 0.341 1 94.12 92 GLU A C 1
ATOM 685 O O . GLU A 1 92 ? 21.391 -17.406 0.15 1 94.12 92 GLU A O 1
ATOM 690 N N . ILE A 1 93 ? 22.422 -19.266 -0.642 1 95.94 93 ILE A N 1
ATOM 691 C CA . ILE A 1 93 ? 22.109 -18.969 -2.035 1 95.94 93 ILE A CA 1
ATOM 692 C C . ILE A 1 93 ? 21.391 -20.156 -2.672 1 95.94 93 ILE A C 1
ATOM 694 O O . ILE A 1 93 ? 21.938 -21.266 -2.711 1 95.94 93 ILE A O 1
ATOM 698 N N . SER A 1 94 ? 20.156 -19.984 -3.137 1 96.44 94 SER A N 1
ATOM 699 C CA . SER A 1 94 ? 19.375 -21.062 -3.701 1 96.44 94 SER A CA 1
ATOM 700 C C . SER A 1 94 ? 18.438 -20.562 -4.801 1 96.44 94 SER A C 1
ATOM 702 O O . SER A 1 94 ? 18.172 -19.359 -4.887 1 96.44 94 SER A O 1
ATOM 704 N N . LEU A 1 95 ? 18.016 -21.453 -5.613 1 95 95 LEU A N 1
ATOM 705 C CA . LEU A 1 95 ? 17 -21.109 -6.605 1 95 95 LEU A CA 1
ATOM 706 C C . LEU A 1 95 ? 15.664 -20.797 -5.938 1 95 95 LEU A C 1
ATOM 708 O O . LEU A 1 95 ? 15.258 -21.484 -5 1 95 95 LEU A O 1
ATOM 712 N N . CYS A 1 96 ? 15.086 -19.75 -6.395 1 95.12 96 CYS A N 1
ATOM 713 C CA . CYS A 1 96 ? 13.766 -19.391 -5.879 1 95.12 96 CYS A CA 1
ATOM 714 C C . CYS A 1 96 ? 12.703 -20.359 -6.375 1 95.12 96 CYS A C 1
ATOM 716 O O . CYS A 1 96 ? 12.695 -20.719 -7.551 1 95.12 96 CYS A O 1
ATOM 718 N N . SER A 1 97 ? 11.812 -20.734 -5.488 1 92.81 97 SER A N 1
ATOM 719 C CA . SER A 1 97 ? 10.758 -21.688 -5.852 1 92.81 97 SER A CA 1
ATOM 720 C C . SER A 1 97 ? 9.602 -20.984 -6.551 1 92.81 97 SER A C 1
ATOM 722 O O . SER A 1 97 ? 8.766 -21.625 -7.176 1 92.81 97 SER A O 1
ATOM 724 N N . GLY A 1 98 ? 9.555 -19.672 -6.426 1 93 98 GLY A N 1
ATOM 725 C CA . GLY A 1 98 ? 8.508 -18.906 -7.09 1 93 98 GLY A CA 1
ATOM 726 C C . GLY A 1 98 ? 8.914 -18.438 -8.469 1 93 98 GLY A C 1
ATOM 727 O O . GLY A 1 98 ? 10.047 -18.641 -8.906 1 93 98 GLY A O 1
ATOM 728 N N . GLU A 1 99 ? 7.965 -17.828 -9.18 1 91.5 99 GLU A N 1
ATOM 729 C CA . GLU A 1 99 ? 8.172 -17.312 -10.531 1 91.5 99 GLU A CA 1
ATOM 730 C C . GLU A 1 99 ? 8.258 -15.797 -10.539 1 91.5 99 GLU A C 1
ATOM 732 O O . GLU A 1 99 ? 7.621 -15.125 -9.727 1 91.5 99 GLU A O 1
ATOM 737 N N . TYR A 1 100 ? 9.039 -15.383 -11.5 1 94.44 100 TYR A N 1
ATOM 738 C CA . TYR A 1 100 ? 9.148 -13.945 -11.672 1 94.44 100 TYR A CA 1
ATOM 739 C C . TYR A 1 100 ? 7.805 -13.328 -12.031 1 94.44 100 TYR A C 1
ATOM 741 O O . TYR A 1 100 ? 7.098 -13.844 -12.906 1 94.44 100 TYR A O 1
ATOM 749 N N . GLY A 1 101 ? 7.457 -12.234 -11.305 1 93.5 101 GLY A N 1
ATOM 750 C CA . GLY A 1 101 ? 6.168 -11.602 -11.539 1 93.5 101 GLY A CA 1
ATOM 751 C C . GLY A 1 101 ? 6.281 -10.141 -11.922 1 93.5 101 GLY A C 1
ATOM 752 O O . GLY A 1 101 ? 5.273 -9.438 -12.008 1 93.5 101 GLY A O 1
ATOM 753 N N . GLY A 1 102 ? 7.531 -9.664 -12.109 1 94 102 GLY A N 1
ATOM 754 C CA . GLY A 1 102 ? 7.695 -8.281 -12.539 1 94 102 GLY A CA 1
ATOM 755 C C . GLY A 1 102 ? 8.414 -7.422 -11.523 1 94 102 GLY A C 1
ATOM 756 O O . GLY A 1 102 ? 8.609 -7.832 -10.375 1 94 102 GLY A O 1
ATOM 757 N N . LEU A 1 103 ? 8.828 -6.27 -12.047 1 95.94 103 LEU A N 1
ATOM 758 C CA . LEU A 1 103 ? 9.461 -5.258 -11.211 1 95.94 103 LEU A CA 1
ATOM 759 C C . LEU A 1 103 ? 8.445 -4.23 -10.727 1 95.94 103 LEU A C 1
ATOM 761 O O . LEU A 1 103 ? 7.629 -3.744 -11.516 1 95.94 103 LEU A O 1
ATOM 765 N N . TYR A 1 104 ? 8.484 -3.949 -9.438 1 96.06 104 TYR A N 1
ATOM 766 C CA . TYR A 1 104 ? 7.551 -3.016 -8.812 1 96.06 104 TYR A CA 1
ATOM 767 C C . TYR A 1 104 ? 8.281 -2.049 -7.891 1 96.06 104 TYR A C 1
ATOM 769 O O . TYR A 1 104 ? 9.484 -2.193 -7.66 1 96.06 104 TYR A O 1
ATOM 777 N N . TRP A 1 105 ? 7.574 -1.076 -7.535 1 96.94 105 TRP A N 1
ATOM 778 C CA . TRP A 1 105 ? 8 -0.169 -6.473 1 96.94 105 TRP A CA 1
ATOM 779 C C . TRP A 1 105 ? 7.094 -0.297 -5.25 1 96.94 105 TRP A C 1
ATOM 781 O O . TRP A 1 105 ? 5.895 -0.553 -5.387 1 96.94 105 TRP A O 1
ATOM 791 N N . ARG A 1 106 ? 7.695 -0.153 -4.121 1 97.75 106 ARG A N 1
ATOM 792 C CA . ARG A 1 106 ? 6.906 -0.227 -2.895 1 97.75 106 ARG A CA 1
ATOM 793 C C . ARG A 1 106 ? 7.336 0.851 -1.904 1 97.75 106 ARG A C 1
ATOM 795 O O . ARG A 1 106 ? 8.461 1.343 -1.963 1 97.75 106 ARG A O 1
ATOM 802 N N . ILE A 1 107 ? 6.426 1.216 -1.054 1 98.12 107 ILE A N 1
ATOM 803 C CA . ILE A 1 107 ? 6.746 2.068 0.087 1 98.12 107 ILE A CA 1
ATOM 804 C C . ILE A 1 107 ? 7.043 1.204 1.311 1 98.12 107 ILE A C 1
ATOM 806 O O . ILE A 1 107 ? 6.258 0.315 1.655 1 98.12 107 ILE A O 1
ATOM 810 N N . LEU A 1 108 ? 8.133 1.443 1.922 1 97.44 108 LEU A N 1
ATOM 811 C CA . LEU A 1 108 ? 8.492 0.837 3.197 1 97.44 108 LEU A CA 1
ATOM 812 C C . LEU A 1 108 ? 8.281 1.819 4.348 1 97.44 108 LEU A C 1
ATOM 814 O O . LEU A 1 108 ? 8.734 2.965 4.281 1 97.44 108 LEU A O 1
ATOM 818 N N . ALA A 1 109 ? 7.555 1.393 5.293 1 97.88 109 ALA A N 1
ATOM 819 C CA . ALA A 1 109 ? 7.301 2.188 6.492 1 97.88 109 ALA A CA 1
ATOM 820 C C . ALA A 1 109 ? 8.133 1.688 7.672 1 97.88 109 ALA A C 1
ATOM 822 O O . ALA A 1 109 ? 8.016 0.525 8.07 1 97.88 109 ALA A O 1
ATOM 823 N N . PHE A 1 110 ? 8.867 2.521 8.195 1 96.44 110 PHE A N 1
ATOM 824 C CA . PHE A 1 110 ? 9.812 2.131 9.234 1 96.44 110 PHE A CA 1
ATOM 825 C C . PHE A 1 110 ? 9.312 2.564 10.609 1 96.44 110 PHE A C 1
ATOM 827 O O . PHE A 1 110 ? 8.57 3.539 10.727 1 96.44 110 PHE A O 1
ATOM 834 N N . VAL A 1 111 ? 9.719 1.737 11.531 1 93.94 111 VAL A N 1
ATOM 835 C CA . VAL A 1 111 ? 9.359 1.998 12.922 1 93.94 111 VAL A CA 1
ATOM 836 C C . VAL A 1 111 ? 10.625 2.068 13.781 1 93.94 111 VAL A C 1
ATOM 838 O O . VAL A 1 111 ? 11.672 1.549 13.391 1 93.94 111 VAL A O 1
ATOM 841 N N . ASN A 1 112 ? 10.539 2.799 14.93 1 90.12 112 ASN A N 1
ATOM 842 C CA . ASN A 1 112 ? 11.57 2.842 15.961 1 90.12 112 ASN A CA 1
ATOM 843 C C . ASN A 1 112 ? 12.906 3.309 15.391 1 90.12 112 ASN A C 1
ATOM 845 O O . ASN A 1 112 ? 13.961 2.785 15.766 1 90.12 112 ASN A O 1
ATOM 849 N N . GLY A 1 113 ? 12.836 4.098 14.344 1 87.81 113 GLY A N 1
ATOM 850 C CA . GLY A 1 113 ? 14.047 4.703 13.797 1 87.81 113 GLY A CA 1
ATOM 851 C C . GLY A 1 113 ? 14.844 3.756 12.922 1 87.81 113 GLY A C 1
ATOM 852 O O . GLY A 1 113 ? 15.922 4.109 12.438 1 87.81 113 GLY A O 1
ATOM 853 N N . SER A 1 114 ? 14.367 2.559 12.664 1 88.56 114 SER A N 1
ATOM 854 C CA . SER A 1 114 ? 15.055 1.613 11.789 1 88.56 114 SER A CA 1
ATOM 855 C C . SER A 1 114 ? 15.031 2.086 10.336 1 88.56 114 SER A C 1
ATOM 857 O O . SER A 1 114 ? 14.156 2.859 9.945 1 88.56 114 SER A O 1
ATOM 859 N N . THR A 1 115 ? 16.031 1.651 9.625 1 86.75 115 THR A N 1
ATOM 860 C CA . THR A 1 115 ? 16.062 1.886 8.188 1 86.75 115 THR A CA 1
ATOM 861 C C . THR A 1 115 ? 16.312 0.584 7.43 1 86.75 115 THR A C 1
ATOM 863 O O . THR A 1 115 ? 16.578 0.601 6.227 1 86.75 115 THR A O 1
ATOM 866 N N . ASN A 1 116 ? 16.234 -0.458 8.227 1 86.81 116 ASN A N 1
ATOM 867 C CA . ASN A 1 116 ? 16.375 -1.776 7.617 1 86.81 116 ASN A CA 1
ATOM 868 C C . ASN A 1 116 ? 15.086 -2.242 6.957 1 86.81 116 ASN A C 1
ATOM 870 O O . ASN A 1 116 ? 14.055 -2.352 7.613 1 86.81 116 ASN A O 1
ATOM 874 N N . PRO A 1 117 ? 15.211 -2.586 5.715 1 86.69 117 PRO A N 1
ATOM 875 C CA . PRO A 1 117 ? 14.008 -3.014 5 1 86.69 117 PRO A CA 1
ATOM 876 C C . PRO A 1 117 ? 13.344 -4.23 5.641 1 86.69 117 PRO A C 1
ATOM 878 O O . PRO A 1 117 ? 12.125 -4.402 5.527 1 86.69 117 PRO A O 1
ATOM 881 N N . GLU A 1 118 ? 14.055 -5.051 6.332 1 86.25 118 GLU A N 1
ATOM 882 C CA . GLU A 1 118 ? 13.516 -6.262 6.945 1 86.25 118 GLU A CA 1
ATOM 883 C C . GLU A 1 118 ? 12.609 -5.926 8.125 1 86.25 118 GLU A C 1
ATOM 885 O O . GLU A 1 118 ? 11.758 -6.727 8.516 1 86.25 118 GLU A O 1
ATOM 890 N N . ASP A 1 119 ? 12.789 -4.719 8.586 1 88.12 119 ASP A N 1
ATOM 891 C CA . ASP A 1 119 ? 12.023 -4.281 9.75 1 88.12 119 ASP A CA 1
ATOM 892 C C . ASP A 1 119 ? 10.836 -3.422 9.336 1 88.12 119 ASP A C 1
ATOM 894 O O . ASP A 1 119 ? 10.07 -2.955 10.18 1 88.12 119 ASP A O 1
ATOM 898 N N . ALA A 1 120 ? 10.75 -3.244 8.086 1 94.12 120 ALA A N 1
ATOM 899 C CA . ALA A 1 120 ? 9.766 -2.27 7.617 1 94.12 120 ALA A CA 1
ATOM 900 C C . ALA A 1 120 ? 8.445 -2.943 7.266 1 94.12 120 ALA A C 1
ATOM 902 O O . ALA A 1 120 ? 8.422 -4.129 6.918 1 94.12 120 ALA A O 1
ATOM 903 N N . TYR A 1 121 ? 7.43 -2.209 7.438 1 95.56 121 TYR A N 1
ATOM 904 C CA . TYR A 1 121 ? 6.133 -2.625 6.914 1 95.56 121 TYR A CA 1
ATOM 905 C C . TYR A 1 121 ? 5.984 -2.229 5.449 1 95.56 121 TYR A C 1
ATOM 907 O O . TYR A 1 121 ? 6.324 -1.107 5.066 1 95.56 121 TYR A O 1
ATOM 915 N N . GLN A 1 122 ? 5.523 -3.172 4.754 1 95.75 122 GLN A N 1
ATOM 916 C CA . GLN A 1 122 ? 5.223 -2.85 3.361 1 95.75 122 GLN A CA 1
ATOM 917 C C . GLN A 1 122 ? 3.879 -2.135 3.238 1 95.75 122 GLN A C 1
ATOM 919 O O . GLN A 1 122 ? 2.871 -2.602 3.773 1 95.75 122 GLN A O 1
ATOM 924 N N . MET A 1 123 ? 3.941 -1.026 2.49 1 97.19 123 MET A N 1
ATOM 925 C CA . MET A 1 123 ? 2.732 -0.236 2.273 1 97.19 123 MET A CA 1
ATOM 926 C C . MET A 1 123 ? 2.271 -0.334 0.822 1 97.19 123 MET A C 1
ATOM 928 O O . MET A 1 123 ? 1.994 -1.428 0.327 1 97.19 123 MET A O 1
ATOM 932 N N . MET A 1 124 ? 2.227 0.719 0.155 1 96.88 124 MET A N 1
ATOM 933 C CA . MET A 1 124 ? 1.756 0.75 -1.227 1 96.88 124 MET A CA 1
ATOM 934 C C . MET A 1 124 ? 2.764 0.089 -2.16 1 96.88 124 MET A C 1
ATOM 936 O O . MET A 1 124 ? 3.973 0.287 -2.018 1 96.88 124 MET A O 1
ATOM 940 N N . VAL A 1 125 ? 2.221 -0.746 -2.941 1 95.62 125 VAL A N 1
ATOM 941 C CA . VAL A 1 125 ? 2.998 -1.333 -4.027 1 95.62 125 VAL A CA 1
ATOM 942 C C . VAL A 1 125 ? 2.375 -0.959 -5.371 1 95.62 125 VAL A C 1
ATOM 944 O O . VAL A 1 125 ? 1.148 -0.933 -5.508 1 95.62 125 VAL A O 1
ATOM 947 N N . GLY A 1 126 ? 3.24 -0.636 -6.348 1 94.38 126 GLY A N 1
ATOM 948 C CA . GLY A 1 126 ? 2.729 -0.296 -7.664 1 94.38 126 GLY A CA 1
ATOM 949 C C . GLY A 1 126 ? 3.77 -0.422 -8.758 1 94.38 126 GLY A C 1
ATOM 950 O O . GLY A 1 126 ? 4.969 -0.499 -8.484 1 94.38 126 GLY A O 1
ATOM 951 N N . ASP A 1 127 ? 3.275 -0.414 -9.984 1 92.25 127 ASP A N 1
ATOM 952 C CA . ASP A 1 127 ? 4.172 -0.554 -11.125 1 92.25 127 ASP A CA 1
ATOM 953 C C . ASP A 1 127 ? 4.555 0.811 -11.695 1 92.25 127 ASP A C 1
ATOM 955 O O . ASP A 1 127 ? 5.402 0.902 -12.586 1 92.25 127 ASP A O 1
ATOM 959 N N . CYS A 1 128 ? 3.947 1.836 -11.219 1 94.06 128 CYS A N 1
ATOM 960 C CA . CYS A 1 128 ? 4.273 3.203 -11.617 1 94.06 128 CYS A CA 1
ATOM 961 C C . CYS A 1 128 ? 5.086 3.902 -10.531 1 94.06 128 CYS A C 1
ATOM 963 O O . CYS A 1 128 ? 4.531 4.328 -9.516 1 94.06 128 CYS A O 1
ATOM 965 N N . GLU A 1 129 ? 6.352 4.129 -10.828 1 94.62 129 GLU A N 1
ATOM 966 C CA . GLU A 1 129 ? 7.27 4.68 -9.836 1 94.62 129 GLU A CA 1
ATOM 967 C C . GLU A 1 129 ? 6.805 6.055 -9.359 1 94.62 129 GLU A C 1
ATOM 969 O O . GLU A 1 129 ? 6.836 6.344 -8.156 1 94.62 129 GLU A O 1
ATOM 974 N N . SER A 1 130 ? 6.434 6.898 -10.25 1 95.69 130 SER A N 1
ATOM 975 C CA . SER A 1 130 ? 6.078 8.273 -9.914 1 95.69 130 SER A CA 1
ATOM 976 C C . SER A 1 130 ? 4.918 8.32 -8.922 1 95.69 130 SER A C 1
ATOM 978 O O . SER A 1 130 ? 4.922 9.133 -7.996 1 95.69 130 SER A O 1
ATOM 980 N N . THR A 1 131 ? 3.965 7.449 -9.125 1 95.69 131 THR A N 1
ATOM 981 C CA . THR A 1 131 ? 2.814 7.402 -8.227 1 95.69 131 THR A CA 1
ATOM 982 C C . THR A 1 131 ? 3.232 6.934 -6.832 1 95.69 131 THR A C 1
ATOM 984 O O . THR A 1 131 ? 2.828 7.523 -5.828 1 95.69 131 THR A O 1
ATOM 987 N N . VAL A 1 132 ? 4.039 5.945 -6.805 1 97.19 132 VAL A N 1
ATOM 988 C CA . VAL A 1 132 ? 4.5 5.402 -5.527 1 97.19 132 VAL A CA 1
ATOM 989 C C . VAL A 1 132 ? 5.336 6.449 -4.797 1 97.19 132 VAL A C 1
ATOM 991 O O . VAL A 1 132 ? 5.188 6.637 -3.586 1 97.19 132 VAL A O 1
ATOM 994 N N . ARG A 1 133 ? 6.156 7.172 -5.512 1 97.69 133 ARG A N 1
ATOM 995 C CA . ARG A 1 133 ? 6.984 8.211 -4.906 1 97.69 133 ARG A CA 1
ATOM 996 C C . ARG A 1 133 ? 6.129 9.367 -4.398 1 97.69 133 ARG A C 1
ATOM 998 O O . ARG A 1 133 ? 6.414 9.938 -3.346 1 97.69 133 ARG A O 1
ATOM 1005 N N . SER A 1 134 ? 5.098 9.672 -5.117 1 97.12 134 SER A N 1
ATOM 1006 C CA . SER A 1 134 ? 4.18 10.727 -4.676 1 97.12 134 SER A CA 1
ATOM 1007 C C . SER A 1 134 ? 3.471 10.328 -3.383 1 97.12 134 SER A C 1
ATOM 1009 O O . SER A 1 134 ? 3.32 11.148 -2.477 1 97.12 134 SER A O 1
ATOM 1011 N N . ALA A 1 135 ? 3.086 9.125 -3.385 1 97.31 135 ALA A N 1
ATOM 1012 C CA . ALA A 1 135 ? 2.443 8.625 -2.172 1 97.31 135 ALA A CA 1
ATOM 1013 C C . ALA A 1 135 ? 3.416 8.625 -0.997 1 97.31 135 ALA A C 1
ATOM 1015 O O . ALA A 1 135 ? 3.062 9.031 0.111 1 97.31 135 ALA A O 1
ATOM 1016 N 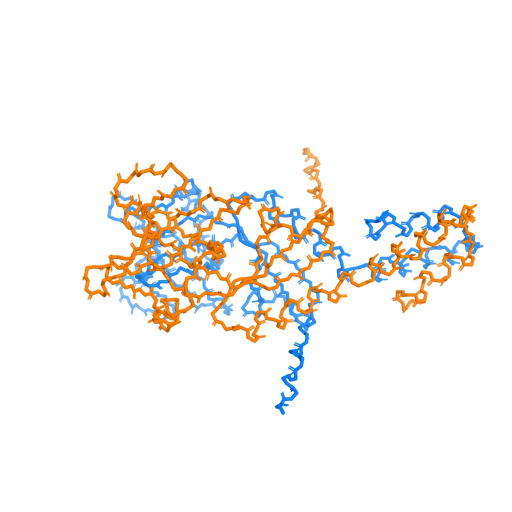N . CYS A 1 136 ? 4.566 8.219 -1.27 1 97.75 136 CYS A N 1
ATOM 1017 C CA . CYS A 1 136 ? 5.594 8.188 -0.233 1 97.75 136 CYS A CA 1
ATOM 1018 C C . CYS A 1 136 ? 5.875 9.586 0.3 1 97.75 136 CYS A C 1
ATOM 1020 O O . CYS A 1 136 ? 6 9.781 1.51 1 97.75 136 CYS A O 1
ATOM 1022 N N . ALA A 1 137 ? 5.992 10.461 -0.587 1 95.94 137 ALA A N 1
ATOM 1023 C CA . ALA A 1 137 ? 6.223 11.852 -0.2 1 95.94 137 ALA A CA 1
ATOM 1024 C C . ALA A 1 137 ? 5.094 12.367 0.69 1 95.94 137 ALA A C 1
ATOM 1026 O O . ALA A 1 137 ? 5.34 13.109 1.647 1 95.94 137 ALA A O 1
ATOM 1027 N N . GLY A 1 138 ? 3.895 11.992 0.374 1 94.69 138 GLY A N 1
ATOM 1028 C CA . GLY A 1 138 ? 2.756 12.359 1.204 1 94.69 138 GLY A CA 1
ATOM 1029 C C . GLY A 1 138 ? 2.848 11.805 2.615 1 94.69 138 GLY A C 1
ATOM 1030 O O . GLY A 1 138 ? 2.639 12.539 3.586 1 94.69 138 GLY A O 1
ATOM 1031 N N . LEU A 1 139 ? 3.184 10.609 2.688 1 96.19 139 LEU A N 1
ATOM 1032 C CA . LEU A 1 139 ? 3.318 9.977 3.994 1 96.19 139 LEU A CA 1
ATOM 1033 C C . LEU A 1 139 ? 4.473 10.586 4.777 1 96.19 139 LEU A C 1
ATOM 1035 O O . LEU A 1 139 ? 4.34 10.867 5.973 1 96.19 139 LEU A O 1
ATOM 1039 N N . GLN A 1 140 ? 5.539 10.773 4.109 1 94.44 140 GLN A N 1
ATOM 1040 C CA . GLN A 1 140 ? 6.703 11.367 4.762 1 94.44 140 GLN A CA 1
ATOM 1041 C C . GLN A 1 140 ? 6.395 12.781 5.258 1 94.44 140 GLN A C 1
ATOM 1043 O O . GLN A 1 140 ? 6.879 13.188 6.316 1 94.44 140 GLN A O 1
ATOM 1048 N N . GLY A 1 141 ? 5.672 13.508 4.492 1 92.44 141 GLY A N 1
ATOM 1049 C CA . GLY A 1 141 ? 5.25 14.836 4.914 1 92.44 141 GLY A CA 1
ATOM 1050 C C . GLY A 1 141 ? 4.457 14.828 6.203 1 92.44 141 GLY A C 1
ATOM 1051 O O . GLY A 1 141 ? 4.605 15.727 7.035 1 92.44 141 GLY A O 1
ATOM 1052 N N . LEU A 1 142 ? 3.701 13.828 6.352 1 92.81 142 LEU A N 1
ATOM 1053 C CA . LEU A 1 142 ? 2.902 13.711 7.566 1 92.81 142 LEU A CA 1
ATOM 1054 C C . LEU A 1 142 ? 3.793 13.461 8.781 1 92.81 142 LEU A C 1
ATOM 1056 O O . LEU A 1 142 ? 3.58 14.039 9.844 1 92.81 142 LEU A O 1
ATOM 1060 N N . VAL A 1 143 ? 4.75 12.664 8.625 1 91.5 143 VAL A N 1
ATOM 1061 C CA . VAL A 1 143 ? 5.66 12.312 9.711 1 91.5 143 VAL A CA 1
ATOM 1062 C C . VAL A 1 143 ? 6.527 13.516 10.07 1 91.5 143 VAL A C 1
ATOM 1064 O O . VAL A 1 143 ? 6.871 13.711 11.234 1 91.5 143 VAL A O 1
ATOM 1067 N N . SER A 1 144 ? 6.805 14.273 9.125 1 91.88 144 SER A N 1
ATOM 1068 C CA . SER A 1 144 ? 7.781 15.344 9.312 1 91.88 144 SER A CA 1
ATOM 1069 C C . SER A 1 144 ? 7.105 16.641 9.727 1 91.88 144 SER A C 1
ATOM 1071 O O . SER A 1 144 ? 7.777 17.625 10.031 1 91.88 144 SER A O 1
ATOM 1073 N N . LEU A 1 145 ? 5.875 16.625 9.742 1 93.25 145 LEU A N 1
ATOM 1074 C CA . LEU A 1 145 ? 5.145 17.875 9.867 1 93.25 145 LEU A CA 1
ATOM 1075 C C . LEU A 1 145 ? 5.484 18.578 11.172 1 93.25 145 LEU A C 1
ATOM 1077 O O . LEU A 1 145 ? 5.824 19.766 11.18 1 93.25 145 LEU A O 1
ATOM 1081 N N . PRO A 1 146 ? 5.523 17.906 12.281 1 89.81 146 PRO A N 1
ATOM 1082 C CA . PRO A 1 146 ? 5.887 18.609 13.516 1 89.81 146 PRO A CA 1
ATOM 1083 C C . PRO A 1 146 ? 7.285 19.219 13.453 1 89.81 146 PRO A C 1
ATOM 1085 O O . PRO A 1 146 ? 7.488 20.344 13.906 1 89.81 146 PRO A O 1
ATOM 1088 N N . GLN A 1 147 ? 8.133 18.5 12.875 1 90.75 147 GLN A N 1
ATOM 1089 C CA . GLN A 1 147 ? 9.492 19 12.758 1 90.75 147 GLN A CA 1
ATOM 1090 C C . GLN A 1 147 ? 9.555 20.188 11.797 1 90.75 147 GLN A C 1
ATOM 1092 O O . GLN A 1 147 ? 10.289 21.156 12.047 1 90.75 147 GLN A O 1
ATOM 1097 N N . ALA A 1 148 ? 8.867 20.094 10.789 1 93.12 148 ALA A N 1
ATOM 1098 C CA . ALA A 1 148 ? 8.82 21.203 9.836 1 93.12 148 ALA A CA 1
ATOM 1099 C C . ALA A 1 148 ? 8.266 22.453 10.477 1 93.12 148 ALA A C 1
ATOM 1101 O O . ALA A 1 148 ? 8.758 23.562 10.234 1 93.12 148 ALA A O 1
ATOM 1102 N N . ILE A 1 149 ? 7.293 22.297 11.258 1 94 149 ILE A N 1
ATOM 1103 C CA . ILE A 1 149 ? 6.684 23.422 11.969 1 94 149 ILE A CA 1
ATOM 1104 C C . ILE A 1 149 ? 7.684 24.016 12.961 1 94 149 ILE A C 1
ATOM 1106 O O . ILE A 1 149 ? 7.84 25.234 13.047 1 94 149 ILE A O 1
ATOM 1110 N N . ARG A 1 150 ? 8.391 23.172 13.656 1 93 150 ARG A N 1
ATOM 1111 C CA . ARG A 1 150 ? 9.414 23.625 14.602 1 93 150 ARG A CA 1
ATOM 1112 C C . ARG A 1 150 ? 10.5 24.422 13.891 1 93 150 ARG A C 1
ATOM 1114 O O . ARG A 1 150 ? 10.914 25.484 14.367 1 93 150 ARG A O 1
ATOM 1121 N N . MET A 1 151 ? 10.875 23.922 12.844 1 95.31 151 MET A N 1
ATOM 1122 C CA . MET A 1 151 ? 11.93 24.594 12.078 1 95.31 151 MET A CA 1
ATOM 1123 C C . MET A 1 151 ? 11.461 25.953 11.594 1 95.31 151 MET A C 1
ATOM 1125 O O . MET A 1 151 ? 12.234 26.906 11.578 1 95.31 151 MET A O 1
ATOM 1129 N N . HIS A 1 152 ? 10.234 25.984 11.125 1 95.94 152 HIS A N 1
ATOM 1130 C CA . HIS A 1 152 ? 9.672 27.25 10.703 1 95.94 152 HIS A CA 1
ATOM 1131 C C . HIS A 1 152 ? 9.664 28.266 11.844 1 95.94 152 HIS A C 1
ATOM 1133 O O . HIS A 1 152 ? 10.039 29.422 11.656 1 95.94 152 HIS A O 1
ATOM 1139 N N . ASN A 1 153 ? 9.297 27.797 12.984 1 95.81 153 ASN A N 1
ATOM 1140 C CA . ASN A 1 153 ? 9.266 28.656 14.156 1 95.81 153 ASN A CA 1
ATOM 1141 C C . ASN A 1 153 ? 10.672 29.078 14.586 1 95.81 153 ASN A C 1
ATOM 1143 O O . ASN A 1 153 ? 10.891 30.219 15 1 95.81 153 ASN A O 1
ATOM 1147 N N . ASP A 1 154 ? 11.586 28.172 14.57 1 95.69 154 ASP A N 1
ATOM 1148 C CA . ASP A 1 154 ? 12.977 28.453 14.922 1 95.69 154 ASP A CA 1
ATOM 1149 C C . ASP A 1 154 ? 13.547 29.562 14.047 1 95.69 154 ASP A C 1
ATOM 1151 O O . ASP A 1 154 ? 14.328 30.406 14.516 1 95.69 154 ASP A O 1
ATOM 1155 N N . LYS A 1 155 ? 13.188 29.516 12.852 1 96.25 155 LYS A N 1
ATOM 1156 C CA . LYS A 1 155 ? 13.641 30.562 11.922 1 96.25 155 LYS A CA 1
ATOM 1157 C C . LYS A 1 155 ? 13.086 31.922 12.305 1 96.25 155 LYS A C 1
ATOM 1159 O O . LYS A 1 155 ? 13.797 32.938 12.266 1 96.25 155 LYS A O 1
ATOM 1164 N N . LEU A 1 156 ? 11.812 32 12.586 1 95.81 156 LEU A N 1
ATOM 1165 C CA . LEU A 1 156 ? 11.203 33.25 13.016 1 95.81 156 LEU A CA 1
ATOM 1166 C C . LEU A 1 156 ? 11.883 33.781 14.273 1 95.81 156 LEU A C 1
ATOM 1168 O O . LEU A 1 156 ? 12.141 35 14.391 1 95.81 156 LEU A O 1
ATOM 1172 N N . ASP A 1 157 ? 12.172 32.938 15.219 1 94.94 157 ASP A N 1
ATOM 1173 C CA . ASP A 1 157 ? 12.836 33.312 16.469 1 94.94 157 ASP A CA 1
ATOM 1174 C C . ASP A 1 157 ? 14.234 33.844 16.203 1 94.94 157 ASP A C 1
ATOM 1176 O O . ASP A 1 157 ? 14.641 34.844 16.812 1 94.94 157 ASP A O 1
ATOM 1180 N N . ALA A 1 158 ? 14.859 33.188 15.398 1 96.06 158 ALA A N 1
ATOM 1181 C CA . ALA A 1 158 ? 16.219 33.594 15.062 1 96.06 158 ALA A CA 1
ATOM 1182 C C . ALA A 1 158 ? 16.219 35 14.445 1 96.06 158 ALA A C 1
ATOM 1184 O O . ALA A 1 158 ? 17.141 35.781 14.664 1 96.06 158 ALA A O 1
ATOM 1185 N N . ASP A 1 159 ? 15.219 35.344 13.727 1 96.12 159 ASP A N 1
ATOM 1186 C CA . ASP A 1 159 ? 15.086 36.625 13.062 1 96.12 159 ASP A CA 1
ATOM 1187 C C . ASP A 1 159 ? 14.438 37.656 13.984 1 96.12 159 ASP A C 1
ATOM 1189 O O . ASP A 1 159 ? 14.242 38.812 13.594 1 96.12 159 ASP A O 1
ATOM 1193 N N . GLU A 1 160 ? 14.07 37.156 15.234 1 95.94 160 GLU A N 1
ATOM 1194 C CA . GLU A 1 160 ? 13.391 38.031 16.219 1 95.94 160 GLU A CA 1
ATOM 1195 C C . GLU A 1 160 ? 12.141 38.656 15.609 1 95.94 160 GLU A C 1
ATOM 1197 O O . GLU A 1 160 ? 11.891 39.844 15.789 1 95.94 160 GLU A O 1
ATOM 1202 N N . LYS A 1 161 ? 11.453 37.844 14.836 1 95.94 161 LYS A N 1
ATOM 1203 C CA . LYS A 1 161 ? 10.234 38.281 14.18 1 95.94 161 LYS A CA 1
ATOM 1204 C C . LYS A 1 161 ? 8.992 37.781 14.898 1 95.94 161 LYS A C 1
ATOM 1206 O O . LYS A 1 161 ? 8.914 36.594 15.227 1 95.94 161 LYS A O 1
ATOM 1211 N N . CYS A 1 162 ? 8.055 38.688 15.141 1 95.62 162 CYS A N 1
ATOM 1212 C CA . CYS A 1 162 ? 6.754 38.25 15.633 1 95.62 162 CYS A CA 1
ATOM 1213 C C . CYS A 1 162 ? 5.926 37.625 14.516 1 95.62 162 CYS A C 1
ATOM 1215 O O . CYS A 1 162 ? 5.805 38.219 13.43 1 95.62 162 CYS A O 1
ATOM 1217 N N . PRO A 1 163 ? 5.434 36.375 14.742 1 95.81 163 PRO A N 1
ATOM 1218 C CA . PRO A 1 163 ? 4.637 35.75 13.688 1 95.81 163 PRO A CA 1
ATOM 1219 C C . PRO A 1 163 ? 3.395 36.562 13.32 1 95.81 163 PRO A C 1
ATOM 1221 O O . PRO A 1 163 ? 2.832 37.25 14.172 1 95.81 163 PRO A O 1
ATOM 1224 N N . ASP A 1 164 ? 2.998 36.406 12.031 1 94.88 164 ASP A N 1
ATOM 1225 C CA . ASP A 1 164 ? 1.812 37.094 11.539 1 94.88 164 ASP A CA 1
ATOM 1226 C C . ASP A 1 164 ? 0.957 36.188 10.672 1 94.88 164 ASP A C 1
ATOM 1228 O O . ASP A 1 164 ? 1.083 34.938 10.75 1 94.88 164 ASP A O 1
ATOM 1232 N N . GLY A 1 165 ? -0.041 36.719 9.961 1 94.94 165 GLY A N 1
ATOM 1233 C CA . GLY A 1 165 ? -0.96 35.938 9.141 1 94.94 165 GLY A CA 1
ATOM 1234 C C . GLY A 1 165 ? -0.271 35.188 8.023 1 94.94 165 GLY A C 1
ATOM 1235 O O . GLY A 1 165 ? -0.696 34.062 7.652 1 94.94 165 GLY A O 1
ATOM 1236 N N . ASP A 1 166 ? 0.773 35.781 7.504 1 95.88 166 ASP A N 1
ATOM 1237 C CA . ASP A 1 166 ? 1.524 35.094 6.449 1 95.88 166 ASP A CA 1
ATOM 1238 C C . ASP A 1 166 ? 2.217 33.844 6.984 1 95.88 166 ASP A C 1
ATOM 1240 O O . ASP A 1 166 ? 2.264 32.844 6.309 1 95.88 166 ASP A O 1
ATOM 1244 N N . ASP A 1 167 ? 2.75 34.062 8.188 1 96.19 167 ASP A N 1
ATOM 1245 C CA . ASP A 1 167 ? 3.396 32.938 8.812 1 96.19 167 ASP A CA 1
ATOM 1246 C C . ASP A 1 167 ? 2.385 31.812 9.109 1 96.19 167 ASP A C 1
ATOM 1248 O O . ASP A 1 167 ? 2.695 30.625 8.977 1 96.19 167 ASP A O 1
ATOM 1252 N N . TYR A 1 168 ? 1.243 32.25 9.594 1 96.94 168 TYR A N 1
ATOM 1253 C CA . TYR A 1 168 ? 0.144 31.297 9.789 1 96.94 168 TYR A CA 1
ATOM 1254 C C . TYR A 1 168 ? -0.158 30.531 8.508 1 96.94 168 TYR A C 1
ATOM 1256 O O . TYR A 1 168 ? -0.277 29.312 8.516 1 96.94 168 TYR A O 1
ATOM 1264 N N . ASN A 1 169 ? -0.241 31.203 7.363 1 96.38 169 ASN A N 1
ATOM 1265 C CA . ASN A 1 169 ? -0.539 30.594 6.074 1 96.38 169 ASN A CA 1
ATOM 1266 C C . ASN A 1 169 ? 0.581 29.656 5.629 1 96.38 169 ASN A C 1
ATOM 1268 O O . ASN A 1 169 ? 0.324 28.641 4.98 1 96.38 169 ASN A O 1
ATOM 1272 N N . ASP A 1 170 ? 1.744 30 5.988 1 95.94 170 ASP A N 1
ATOM 1273 C CA . ASP A 1 170 ? 2.861 29.109 5.68 1 95.94 170 ASP A CA 1
ATOM 1274 C C . ASP A 1 170 ? 2.705 27.766 6.379 1 95.94 170 ASP A C 1
ATOM 1276 O O . ASP A 1 170 ? 3.021 26.719 5.809 1 95.94 170 ASP A O 1
ATOM 1280 N N . LEU A 1 171 ? 2.242 27.812 7.641 1 95.62 171 LEU A N 1
ATOM 1281 C CA . LEU A 1 171 ? 2.023 26.562 8.359 1 95.62 171 LEU A CA 1
ATOM 1282 C C . LEU A 1 171 ? 0.896 25.75 7.723 1 95.62 171 LEU A C 1
ATOM 1284 O O . LEU A 1 171 ? 0.949 24.531 7.691 1 95.62 171 LEU A O 1
ATOM 1288 N N . LEU A 1 172 ? -0.113 26.453 7.18 1 94.81 172 LEU A N 1
ATOM 1289 C CA . LEU A 1 172 ? -1.179 25.75 6.461 1 94.81 172 LEU A CA 1
ATOM 1290 C C . LEU A 1 172 ? -0.627 25.016 5.246 1 94.81 172 LEU A C 1
ATOM 1292 O O . LEU A 1 172 ? -0.985 23.859 5 1 94.81 172 LEU A O 1
ATOM 1296 N N . LYS A 1 173 ? 0.203 25.688 4.547 1 91.5 173 LYS A N 1
ATOM 1297 C CA . LYS A 1 173 ? 0.818 25.094 3.363 1 91.5 173 LYS A CA 1
ATOM 1298 C C . LYS A 1 173 ? 1.649 23.875 3.734 1 91.5 173 LYS A C 1
ATOM 1300 O O . LYS A 1 173 ? 1.604 22.844 3.043 1 91.5 173 LYS A O 1
ATOM 1305 N N . LEU A 1 174 ? 2.428 24.016 4.848 1 90.69 174 LEU A N 1
ATOM 1306 C CA . LEU A 1 174 ? 3.23 22.891 5.316 1 90.69 174 LEU A CA 1
ATOM 1307 C C . LEU A 1 174 ? 2.35 21.688 5.633 1 90.69 174 LEU A C 1
ATOM 1309 O O . LEU A 1 174 ? 2.744 20.547 5.402 1 90.69 174 LEU A O 1
ATOM 1313 N N . ALA A 1 175 ? 1.213 21.969 6.18 1 90.56 175 ALA A N 1
ATOM 1314 C CA . ALA A 1 175 ? 0.309 20.906 6.629 1 90.56 175 ALA A CA 1
ATOM 1315 C C . ALA A 1 175 ? -0.542 20.391 5.477 1 90.56 175 ALA A C 1
ATOM 1317 O O . ALA A 1 175 ? -1.309 19.438 5.641 1 90.56 175 ALA A O 1
ATOM 1318 N N . GLY A 1 176 ? -0.461 21.047 4.324 1 84.44 176 GLY A N 1
ATOM 1319 C CA . GLY A 1 176 ? -1.257 20.656 3.176 1 84.44 176 GLY A CA 1
ATOM 1320 C C . GLY A 1 176 ? -2.715 21.062 3.289 1 84.44 176 GLY A C 1
ATOM 1321 O O . GLY A 1 176 ? -3.602 20.344 2.814 1 84.44 176 GLY A O 1
ATOM 1322 N N . VAL A 1 177 ? -2.994 22.062 3.924 1 82.56 177 VAL A N 1
ATOM 1323 C CA . VAL A 1 177 ? -4.352 22.562 4.137 1 82.56 177 VAL A CA 1
ATOM 1324 C C . VAL A 1 177 ? -4.594 23.797 3.275 1 82.56 177 VAL A C 1
ATOM 1326 O O . VAL A 1 177 ? -3.738 24.688 3.203 1 82.56 177 VAL A O 1
ATOM 1329 N N . MET B 1 1 ? 21.391 18.719 -15.992 1 25.91 1 MET B N 1
ATOM 1330 C CA . MET B 1 1 ? 20.578 17.531 -15.734 1 25.91 1 MET B CA 1
ATOM 1331 C C . MET B 1 1 ? 19.156 17.906 -15.359 1 25.91 1 MET B C 1
ATOM 1333 O O . MET B 1 1 ? 18.938 18.859 -14.602 1 25.91 1 MET B O 1
ATOM 1337 N N . PRO B 1 2 ? 18.156 17.734 -16.094 1 33.03 2 PRO B N 1
ATOM 1338 C CA . PRO B 1 2 ? 16.859 18.328 -15.719 1 33.03 2 PRO B CA 1
ATOM 1339 C C . PRO B 1 2 ? 16.469 18 -14.281 1 33.03 2 PRO B C 1
ATOM 1341 O O . PRO B 1 2 ? 16.844 16.938 -13.75 1 33.03 2 PRO B O 1
ATOM 1344 N N . ASN B 1 3 ? 16.297 18.922 -13.445 1 32.91 3 ASN B N 1
ATOM 1345 C CA . ASN B 1 3 ? 15.828 18.938 -12.062 1 32.91 3 ASN B CA 1
ATOM 1346 C C . ASN B 1 3 ? 14.648 17.984 -11.852 1 32.91 3 ASN B C 1
ATOM 1348 O O . ASN B 1 3 ? 13.578 18.188 -12.414 1 32.91 3 ASN B O 1
ATOM 1352 N N . ALA B 1 4 ? 14.875 16.734 -12.086 1 43.28 4 ALA B N 1
ATOM 1353 C CA . ALA B 1 4 ? 13.82 15.758 -11.836 1 43.28 4 ALA B CA 1
ATOM 1354 C C . ALA B 1 4 ? 12.82 16.281 -10.805 1 43.28 4 ALA B C 1
ATOM 1356 O O . ALA B 1 4 ? 13.195 16.547 -9.664 1 43.28 4 ALA B O 1
ATOM 1357 N N . SER B 1 5 ? 11.914 17.094 -11.125 1 48.09 5 SER B N 1
ATOM 1358 C CA . SER B 1 5 ? 10.891 17.734 -10.312 1 48.09 5 SER B CA 1
ATOM 1359 C C . SER B 1 5 ? 10.336 16.797 -9.25 1 48.09 5 SER B C 1
ATOM 1361 O O . SER B 1 5 ? 10.094 15.617 -9.531 1 48.09 5 SER B O 1
ATOM 1363 N N . SER B 1 6 ? 10.711 16.984 -8.062 1 60.47 6 SER B N 1
ATOM 1364 C CA . SER B 1 6 ? 10.25 16.266 -6.879 1 60.47 6 SER B CA 1
ATOM 1365 C C . SER B 1 6 ? 8.773 15.891 -6.996 1 60.47 6 SER B C 1
ATOM 1367 O O . SER B 1 6 ? 7.945 16.719 -7.371 1 60.47 6 SER B O 1
ATOM 1369 N N . PRO B 1 7 ? 8.422 14.602 -7.156 1 72.5 7 PRO B N 1
ATOM 1370 C CA . PRO B 1 7 ? 7.02 14.203 -7.309 1 72.5 7 PRO B CA 1
ATOM 1371 C C . PRO B 1 7 ? 6.09 14.945 -6.352 1 72.5 7 PRO B C 1
ATOM 1373 O O . PRO B 1 7 ? 6.484 15.266 -5.227 1 72.5 7 PRO B O 1
ATOM 1376 N N . GLN B 1 8 ? 5.043 15.523 -6.93 1 85.88 8 GLN B N 1
ATOM 1377 C CA . GLN B 1 8 ? 4.039 16.188 -6.102 1 85.88 8 GLN B CA 1
ATOM 1378 C C . GLN B 1 8 ? 3.463 15.227 -5.062 1 85.88 8 GLN B C 1
ATOM 1380 O O . GLN B 1 8 ? 2.945 14.164 -5.414 1 85.88 8 GLN B O 1
ATOM 1385 N N . ALA B 1 9 ? 3.578 15.547 -3.799 1 91.44 9 ALA B N 1
ATOM 1386 C CA . ALA B 1 9 ? 3.158 14.719 -2.676 1 91.44 9 ALA B CA 1
ATOM 1387 C C . ALA B 1 9 ? 1.641 14.555 -2.652 1 91.44 9 ALA B C 1
ATOM 1389 O O . ALA B 1 9 ? 0.902 15.523 -2.818 1 91.44 9 ALA B O 1
ATOM 1390 N N . ILE B 1 10 ? 1.211 13.367 -2.555 1 92.44 10 ILE B N 1
ATOM 1391 C CA . ILE B 1 10 ? -0.213 13.109 -2.369 1 92.44 10 ILE B CA 1
ATOM 1392 C C . ILE B 1 10 ? -0.639 13.555 -0.971 1 92.44 10 ILE B C 1
ATOM 1394 O O . ILE B 1 10 ? 0.059 13.289 0.011 1 92.44 10 ILE B O 1
ATOM 1398 N N . LYS B 1 11 ? -1.746 14.242 -0.859 1 90.62 11 LYS B N 1
ATOM 1399 C CA . LYS B 1 11 ? -2.281 14.695 0.419 1 90.62 11 LYS B CA 1
ATOM 1400 C C . LYS B 1 11 ? -3.363 13.758 0.933 1 90.62 11 LYS B C 1
ATOM 1402 O O . LYS B 1 11 ? -4.535 13.891 0.572 1 90.62 11 LYS B O 1
ATOM 1407 N N . PHE B 1 12 ? -3.002 12.93 1.812 1 94 12 PHE B N 1
ATOM 1408 C CA . PHE B 1 12 ? -3.951 11.992 2.396 1 94 12 PHE B CA 1
ATOM 1409 C C . PHE B 1 12 ? -4.789 12.664 3.477 1 94 12 PHE B C 1
ATOM 1411 O O . PHE B 1 12 ? -4.277 13.477 4.25 1 94 12 PHE B O 1
ATOM 1418 N N . THR B 1 13 ? -6.059 12.266 3.514 1 92.44 13 THR B N 1
ATOM 1419 C CA . THR B 1 13 ? -6.941 12.922 4.469 1 92.44 13 THR B CA 1
ATOM 1420 C C . THR B 1 13 ? -7.449 11.922 5.508 1 92.44 13 THR B C 1
ATOM 1422 O O . THR B 1 13 ? -7.809 12.312 6.625 1 92.44 13 THR B O 1
ATOM 1425 N N . SER B 1 14 ? -7.535 10.711 5.141 1 94.44 14 SER B N 1
ATOM 1426 C CA . SER B 1 14 ? -7.965 9.695 6.098 1 94.44 14 SER B CA 1
ATOM 1427 C C . SER B 1 14 ? -7.547 8.305 5.648 1 94.44 14 SER B C 1
ATOM 1429 O O . SER B 1 14 ? -7.199 8.102 4.484 1 94.44 14 SER B O 1
ATOM 1431 N N . PHE B 1 15 ? -7.52 7.387 6.562 1 96 15 PHE B N 1
ATOM 1432 C CA . PHE B 1 15 ? -7.215 5.98 6.332 1 96 15 PHE B CA 1
ATOM 1433 C C . PHE B 1 15 ? -8.273 5.086 6.965 1 96 15 PHE B C 1
ATOM 1435 O O . PHE B 1 15 ? -8.812 5.41 8.023 1 96 15 PHE B O 1
ATOM 1442 N N . SER B 1 16 ? -8.586 4.02 6.32 1 96.69 16 SER B N 1
ATOM 1443 C CA . SER B 1 16 ? -9.539 3.057 6.875 1 96.69 16 SER B CA 1
ATOM 1444 C C . SER B 1 16 ? -9.164 1.63 6.488 1 96.69 16 SER B C 1
ATOM 1446 O O . SER B 1 16 ? -8.461 1.411 5.5 1 96.69 16 SER B O 1
ATOM 1448 N N . VAL B 1 17 ? -9.594 0.702 7.309 1 97.31 17 VAL B N 1
ATOM 1449 C CA . VAL B 1 17 ? -9.375 -0.713 7.027 1 97.31 17 VAL B CA 1
ATOM 1450 C C . VAL B 1 17 ? -10.617 -1.305 6.359 1 97.31 17 VAL B C 1
ATOM 1452 O O . VAL B 1 17 ? -11.742 -1 6.75 1 97.31 17 VAL B O 1
ATOM 1455 N N . ALA B 1 18 ? -10.367 -2.072 5.359 1 96.81 18 ALA B N 1
ATOM 1456 C CA . ALA B 1 18 ? -11.461 -2.797 4.715 1 96.81 18 ALA B CA 1
ATOM 1457 C C . ALA B 1 18 ? -11.047 -4.227 4.383 1 96.81 18 ALA B C 1
ATOM 1459 O O . ALA B 1 18 ? -9.914 -4.477 3.979 1 96.81 18 ALA B O 1
ATOM 1460 N N . PRO B 1 19 ? -11.953 -5.176 4.586 1 96.75 19 PRO B N 1
ATOM 1461 C CA . PRO B 1 19 ? -11.688 -6.508 4.031 1 96.75 19 PRO B CA 1
ATOM 1462 C C . PRO B 1 19 ? -11.711 -6.523 2.506 1 96.75 19 PRO B C 1
ATOM 1464 O O . PRO B 1 19 ? -12.336 -5.664 1.883 1 96.75 19 PRO B O 1
ATOM 1467 N N . CYS B 1 20 ? -11.031 -7.457 1.918 1 96.94 20 CYS B N 1
ATOM 1468 C CA . CYS B 1 20 ? -10.984 -7.602 0.467 1 96.94 20 CYS B CA 1
ATOM 1469 C C . CYS B 1 20 ? -10.688 -9.047 0.072 1 96.94 20 CYS B C 1
ATOM 1471 O O . CYS B 1 20 ? -10.328 -9.859 0.919 1 96.94 20 CYS B O 1
ATOM 1473 N N . ILE B 1 21 ? -10.938 -9.328 -1.128 1 96.44 21 ILE B N 1
ATOM 1474 C CA . ILE B 1 21 ? -10.664 -10.648 -1.684 1 96.44 21 ILE B CA 1
ATOM 1475 C C . ILE B 1 21 ? -9.484 -10.57 -2.641 1 96.44 21 ILE B C 1
ATOM 1477 O O . ILE B 1 21 ? -9.453 -9.719 -3.535 1 96.44 21 ILE B O 1
ATOM 1481 N N . ARG B 1 22 ? -8.531 -11.398 -2.342 1 95.25 22 ARG B N 1
ATOM 1482 C CA . ARG B 1 22 ? -7.453 -11.547 -3.316 1 95.25 22 ARG B CA 1
ATOM 1483 C C . ARG B 1 22 ? -7.914 -12.375 -4.516 1 95.25 22 ARG B C 1
ATOM 1485 O O . ARG B 1 22 ? -8.492 -13.453 -4.348 1 95.25 22 ARG B O 1
ATOM 1492 N N . VAL B 1 23 ? -7.676 -11.852 -5.68 1 94.44 23 VAL B N 1
ATOM 1493 C CA . VAL B 1 23 ? -7.973 -12.562 -6.918 1 94.44 23 VAL B CA 1
ATOM 1494 C C . VAL B 1 23 ? -6.684 -12.797 -7.703 1 94.44 23 VAL B C 1
ATOM 1496 O O . VAL B 1 23 ? -5.941 -11.852 -7.977 1 94.44 23 VAL B O 1
ATOM 1499 N N . ASN B 1 24 ? -6.492 -14.023 -7.98 1 90.06 24 ASN B N 1
ATOM 1500 C CA . ASN B 1 24 ? -5.332 -14.406 -8.773 1 90.06 24 ASN B CA 1
ATOM 1501 C C . ASN B 1 24 ? -5.68 -14.516 -10.258 1 90.06 24 ASN B C 1
ATOM 1503 O O . ASN B 1 24 ? -6.488 -15.359 -10.648 1 90.06 24 ASN B O 1
ATOM 1507 N N . TYR B 1 25 ? -5.113 -13.586 -11 1 88 25 TYR B N 1
ATOM 1508 C CA . TYR B 1 25 ? -5.18 -13.688 -12.453 1 88 25 TYR B CA 1
ATOM 1509 C C . TYR B 1 25 ? -3.916 -14.336 -13.016 1 88 25 TYR B C 1
ATOM 1511 O O . TYR B 1 25 ? -2.961 -14.578 -12.273 1 88 25 TYR B O 1
ATOM 1519 N N . ASP B 1 26 ? -3.928 -14.594 -14.297 1 77.62 26 ASP B N 1
ATOM 1520 C CA . ASP B 1 26 ? -2.789 -15.258 -14.922 1 77.62 26 ASP B CA 1
ATOM 1521 C C . ASP B 1 26 ? -1.504 -14.461 -14.719 1 77.62 26 ASP B C 1
ATOM 1523 O O . ASP B 1 26 ? -0.44 -15.039 -14.484 1 77.62 26 ASP B O 1
ATOM 1527 N N . ASN B 1 27 ? -1.632 -13.219 -14.758 1 74.88 27 ASN B N 1
ATOM 1528 C CA . ASN B 1 27 ? -0.411 -12.422 -14.758 1 74.88 27 ASN B CA 1
ATOM 1529 C C . ASN B 1 27 ? -0.45 -11.336 -13.688 1 74.88 27 ASN B C 1
ATOM 1531 O O . ASN B 1 27 ? 0.364 -10.406 -13.703 1 74.88 27 ASN B O 1
ATOM 1535 N N . ASP B 1 28 ? -1.472 -11.508 -12.836 1 82.62 28 ASP B N 1
ATOM 1536 C CA . ASP B 1 28 ? -1.594 -10.422 -11.867 1 82.62 28 ASP B CA 1
ATOM 1537 C C . ASP B 1 28 ? -2.379 -10.867 -10.633 1 82.62 28 ASP B C 1
ATOM 1539 O O . ASP B 1 28 ? -3.037 -11.906 -10.656 1 82.62 28 ASP B O 1
ATOM 1543 N N . VAL B 1 29 ? -2.125 -10.203 -9.594 1 87.75 29 VAL B N 1
ATOM 1544 C CA . VAL B 1 29 ? -2.898 -10.375 -8.367 1 87.75 29 VAL B CA 1
ATOM 1545 C C . VAL B 1 29 ? -3.535 -9.047 -7.961 1 87.75 29 VAL B C 1
ATOM 1547 O O . VAL B 1 29 ? -2.863 -8.016 -7.93 1 87.75 29 VAL B O 1
ATOM 1550 N N . VAL B 1 30 ? -4.805 -9.125 -7.715 1 91.81 30 VAL B N 1
ATOM 1551 C CA . VAL B 1 30 ? -5.52 -7.906 -7.348 1 91.81 30 VAL B CA 1
ATOM 1552 C C . VAL B 1 30 ? -6.336 -8.141 -6.082 1 91.81 30 VAL B C 1
ATOM 1554 O O . VAL B 1 30 ? -6.883 -9.234 -5.883 1 91.81 30 VAL B O 1
ATOM 1557 N N . TYR B 1 31 ? -6.34 -7.191 -5.254 1 94.44 31 TYR B N 1
ATOM 1558 C CA . TYR B 1 31 ? -7.203 -7.207 -4.078 1 94.44 31 TYR B CA 1
ATOM 1559 C C . TYR B 1 31 ? -8.461 -6.387 -4.316 1 94.44 31 TYR B C 1
ATOM 1561 O O . TYR B 1 31 ? -8.406 -5.156 -4.414 1 94.44 31 TYR B O 1
ATOM 1569 N N . ARG B 1 32 ? -9.602 -7 -4.309 1 95.94 32 ARG B N 1
ATOM 1570 C CA . ARG B 1 32 ? -10.836 -6.355 -4.75 1 95.94 32 ARG B CA 1
ATOM 1571 C C . ARG B 1 32 ? -11.805 -6.172 -3.588 1 95.94 32 ARG B C 1
ATOM 1573 O O . ARG B 1 32 ? -11.805 -6.965 -2.643 1 95.94 32 ARG B O 1
ATOM 1580 N N . THR B 1 33 ? -12.578 -5.23 -3.77 1 96.62 33 THR B N 1
ATOM 1581 C CA . THR B 1 33 ? -13.617 -4.914 -2.793 1 96.62 33 THR B CA 1
ATOM 1582 C C . THR B 1 33 ? -14.656 -6.027 -2.729 1 96.62 33 THR B C 1
ATOM 1584 O O . THR B 1 33 ? -15.055 -6.574 -3.76 1 96.62 33 THR B O 1
ATOM 1587 N N . ILE B 1 34 ? -15.094 -6.332 -1.523 1 96.75 34 ILE B N 1
ATOM 1588 C CA . ILE B 1 34 ? -16.234 -7.219 -1.354 1 96.75 34 ILE B CA 1
ATOM 1589 C C . ILE B 1 34 ? -17.531 -6.43 -1.562 1 96.75 34 ILE B C 1
ATOM 1591 O O . ILE B 1 34 ? -17.812 -5.477 -0.831 1 96.75 34 ILE B O 1
ATOM 1595 N N . HIS B 1 35 ? -18.234 -6.852 -2.512 1 96.81 35 HIS B N 1
ATOM 1596 C CA . HIS B 1 35 ? -19.453 -6.121 -2.838 1 96.81 35 HIS B CA 1
ATOM 1597 C C . HIS B 1 35 ? -20.484 -6.234 -1.716 1 96.81 35 HIS B C 1
ATOM 1599 O O . HIS B 1 35 ? -20.609 -7.289 -1.091 1 96.81 35 HIS B O 1
ATOM 1605 N N . PRO B 1 36 ? -21.312 -5.211 -1.555 1 94.19 36 PRO B N 1
ATOM 1606 C CA . PRO B 1 36 ? -22.297 -5.219 -0.472 1 94.19 36 PRO B CA 1
ATOM 1607 C C . PRO B 1 36 ? -23.344 -6.316 -0.633 1 94.19 36 PRO B C 1
ATOM 1609 O O . PRO B 1 36 ? -24.016 -6.676 0.334 1 94.19 36 PRO B O 1
ATOM 1612 N N . GLN B 1 37 ? -23.484 -6.891 -1.757 1 94 37 GLN B N 1
ATOM 1613 C CA . GLN B 1 37 ? -24.438 -7.957 -2.016 1 94 37 GLN B CA 1
ATOM 1614 C C . GLN B 1 37 ? -23.922 -9.305 -1.516 1 94 37 GLN B C 1
ATOM 1616 O O . GLN B 1 37 ? -24.641 -10.305 -1.571 1 94 37 GLN B O 1
ATOM 1621 N N . GLN B 1 38 ? -22.766 -9.336 -1.031 1 96.81 38 GLN B N 1
ATOM 1622 C CA . GLN B 1 38 ? -22.156 -10.562 -0.529 1 96.81 38 GLN B CA 1
ATOM 1623 C C . GLN B 1 38 ? -23 -11.172 0.585 1 96.81 38 GLN B C 1
ATOM 1625 O O . GLN B 1 38 ? -23.312 -10.508 1.575 1 96.81 38 GLN B O 1
ATOM 1630 N N . GLU B 1 39 ? -23.359 -12.422 0.367 1 94.88 39 GLU B N 1
ATOM 1631 C CA . GLU B 1 39 ? -23.984 -13.18 1.451 1 94.88 39 GLU B CA 1
ATOM 1632 C C . GLU B 1 39 ? -22.953 -13.57 2.508 1 94.88 39 GLU B C 1
ATOM 1634 O O . GLU B 1 39 ? -22 -14.297 2.215 1 94.88 39 GLU B O 1
ATOM 1639 N N . PRO B 1 40 ? -23.172 -13.242 3.711 1 94.25 40 PRO B N 1
ATOM 1640 C CA . PRO B 1 40 ? -22.156 -13.453 4.75 1 94.25 40 PRO B CA 1
ATOM 1641 C C . PRO B 1 40 ? -21.797 -14.93 4.93 1 94.25 40 PRO B C 1
ATOM 1643 O O . PRO B 1 40 ? -20.641 -15.258 5.156 1 94.25 40 PRO B O 1
ATOM 1646 N N . SER B 1 41 ? -22.75 -15.797 4.801 1 93.94 41 SER B N 1
ATOM 1647 C CA . SER B 1 41 ? -22.5 -17.219 5.016 1 93.94 41 SER B CA 1
ATOM 1648 C C . SER B 1 41 ? -21.562 -17.781 3.947 1 93.94 41 SER B C 1
ATOM 1650 O O . SER B 1 41 ? -20.703 -18.609 4.238 1 93.94 41 SER B O 1
ATOM 1652 N N . ALA B 1 42 ? -21.766 -17.359 2.734 1 94.62 42 ALA B N 1
ATOM 1653 C CA . ALA B 1 42 ? -20.906 -17.828 1.649 1 94.62 42 ALA B CA 1
ATOM 1654 C C . ALA B 1 42 ? -19.453 -17.359 1.856 1 94.62 42 ALA B C 1
ATOM 1656 O O . ALA B 1 42 ? -18.516 -18.141 1.688 1 94.62 42 ALA B O 1
ATOM 1657 N N . LEU B 1 43 ? -19.359 -16.125 2.291 1 95.62 43 LEU B N 1
ATOM 1658 C CA . LEU B 1 43 ? -18.031 -15.57 2.537 1 95.62 43 LEU B CA 1
ATOM 1659 C C . LEU B 1 43 ? -17.359 -16.281 3.705 1 95.62 43 LEU B C 1
ATOM 1661 O O . LEU B 1 43 ? -16.156 -16.594 3.643 1 95.62 43 LEU B O 1
ATOM 1665 N N . ALA B 1 44 ? -18.062 -16.562 4.73 1 94.38 44 ALA B N 1
ATOM 1666 C CA . ALA B 1 44 ? -17.547 -17.234 5.922 1 94.38 44 ALA B CA 1
ATOM 1667 C C . ALA B 1 44 ? -17.031 -18.625 5.586 1 94.38 44 ALA B C 1
ATOM 1669 O O . ALA B 1 44 ? -16.062 -19.094 6.188 1 94.38 44 ALA B O 1
ATOM 1670 N N . SER B 1 45 ? -17.641 -19.219 4.613 1 92.75 45 SER B N 1
ATOM 1671 C CA . SER B 1 45 ? -17.281 -20.594 4.266 1 92.75 45 SER B CA 1
ATOM 1672 C C . SER B 1 45 ? -15.883 -20.672 3.65 1 92.75 45 SER B C 1
ATOM 1674 O O . SER B 1 45 ? -15.258 -21.734 3.641 1 92.75 45 SER B O 1
ATOM 1676 N N . VAL B 1 46 ? -15.422 -19.531 3.209 1 93.5 46 VAL B N 1
ATOM 1677 C CA . VAL B 1 46 ? -14.133 -19.547 2.523 1 93.5 46 VAL B CA 1
ATOM 1678 C C . VAL B 1 46 ? -13.117 -18.719 3.295 1 93.5 46 VAL B C 1
ATOM 1680 O O . VAL B 1 46 ? -12 -18.484 2.818 1 93.5 46 VAL B O 1
ATOM 1683 N N . ALA B 1 47 ? -13.398 -18.25 4.426 1 91.44 47 ALA B N 1
ATOM 1684 C CA . ALA B 1 47 ? -12.602 -17.266 5.164 1 91.44 47 ALA B CA 1
ATOM 1685 C C . ALA B 1 47 ? -11.234 -17.844 5.523 1 91.44 47 ALA B C 1
ATOM 1687 O O . ALA B 1 47 ? -10.25 -17.094 5.637 1 91.44 47 ALA B O 1
ATOM 1688 N N . SER B 1 48 ? -11.133 -19.125 5.648 1 90.38 48 SER B N 1
ATOM 1689 C CA . SER B 1 48 ? -9.891 -19.734 6.082 1 90.38 48 SER B CA 1
ATOM 1690 C C . SER B 1 48 ? -9.133 -20.359 4.906 1 90.38 48 SER B C 1
ATOM 1692 O O . SER B 1 48 ? -8.086 -20.984 5.09 1 90.38 48 SER B O 1
ATOM 1694 N N . LEU B 1 49 ? -9.625 -20.156 3.727 1 89.5 49 LEU B N 1
ATOM 1695 C CA . LEU B 1 49 ? -9.031 -20.766 2.545 1 89.5 49 LEU B CA 1
ATOM 1696 C C . LEU B 1 49 ? -8.219 -19.75 1.752 1 89.5 49 LEU B C 1
ATOM 1698 O O . LEU B 1 49 ? -8.5 -18.547 1.812 1 89.5 49 LEU B O 1
ATOM 1702 N N . ASN B 1 50 ? -7.223 -20.266 1.062 1 88.44 50 ASN B N 1
ATOM 1703 C CA . ASN B 1 50 ? -6.465 -19.406 0.15 1 88.44 50 ASN B CA 1
ATOM 1704 C C . ASN B 1 50 ? -6.734 -19.766 -1.308 1 88.44 50 ASN B C 1
ATOM 1706 O O . ASN B 1 50 ? -6.168 -19.156 -2.217 1 88.44 50 ASN B O 1
ATOM 1710 N N . CYS B 1 51 ? -7.449 -20.766 -1.447 1 85.81 51 CYS B N 1
ATOM 1711 C CA . CYS B 1 51 ? -7.918 -21.203 -2.76 1 85.81 51 CYS B CA 1
ATOM 1712 C C . CYS B 1 51 ? -9.133 -22.109 -2.633 1 85.81 51 CYS B C 1
ATOM 1714 O O . CYS B 1 51 ? -9.406 -22.641 -1.551 1 85.81 51 CYS B O 1
ATOM 1716 N N . PHE B 1 52 ? -9.914 -22.047 -3.68 1 80.31 52 PHE B N 1
ATOM 1717 C CA . PHE B 1 52 ? -10.914 -23.109 -3.754 1 80.31 52 PHE B CA 1
ATOM 1718 C C . PHE B 1 52 ? -11.195 -23.484 -5.203 1 80.31 52 PHE B C 1
ATOM 1720 O O . PHE B 1 52 ? -10.93 -22.703 -6.117 1 80.31 52 PHE B O 1
ATOM 1727 N N . ASP B 1 53 ? -11.5 -24.75 -5.332 1 80.31 53 ASP B N 1
ATOM 1728 C CA . ASP B 1 53 ? -11.938 -25.266 -6.625 1 80.31 53 ASP B CA 1
ATOM 1729 C C . ASP B 1 53 ? -13.438 -25.031 -6.836 1 80.31 53 ASP B C 1
ATOM 1731 O O . ASP B 1 53 ? -14.266 -25.547 -6.082 1 80.31 53 ASP B O 1
ATOM 1735 N N . ASP B 1 54 ? -13.688 -24.25 -7.793 1 76.12 54 ASP B N 1
ATOM 1736 C CA . ASP B 1 54 ? -15.07 -23.859 -8.062 1 76.12 54 ASP B CA 1
ATOM 1737 C C . ASP B 1 54 ? -15.969 -25.094 -8.195 1 76.12 54 ASP B C 1
ATOM 1739 O O . ASP B 1 54 ? -17.078 -25.125 -7.656 1 76.12 54 ASP B O 1
ATOM 1743 N N . HIS B 1 55 ? -15.5 -26.062 -8.82 1 78.62 55 HIS B N 1
ATOM 1744 C CA . HIS B 1 55 ? -16.312 -27.234 -9.109 1 78.62 55 HIS B CA 1
ATOM 1745 C C . HIS B 1 55 ? -16.516 -28.094 -7.859 1 78.62 55 HIS B C 1
ATOM 1747 O O . HIS B 1 55 ? -17.609 -28.578 -7.598 1 78.62 55 HIS B O 1
ATOM 1753 N N . GLU B 1 56 ? -15.555 -28.156 -7.062 1 82.75 56 GLU B N 1
ATOM 1754 C CA . GLU B 1 56 ? -15.617 -29.031 -5.898 1 82.75 56 GLU B CA 1
ATOM 1755 C C . GLU B 1 56 ? -16.406 -28.406 -4.762 1 82.75 56 GLU B C 1
ATOM 1757 O O . GLU B 1 56 ? -17.188 -29.078 -4.082 1 82.75 56 GLU B O 1
ATOM 1762 N N . MET B 1 57 ? -16.312 -27.156 -4.668 1 88.12 57 MET B N 1
ATOM 1763 C CA . MET B 1 57 ? -16.922 -26.5 -3.52 1 88.12 57 MET B CA 1
ATOM 1764 C C . MET B 1 57 ? -18.281 -25.906 -3.889 1 88.12 57 MET B C 1
ATOM 1766 O O . MET B 1 57 ? -19.062 -25.531 -3.012 1 88.12 57 MET B O 1
ATOM 1770 N N . GLY B 1 58 ? -18.578 -25.891 -5.18 1 91.81 58 GLY B N 1
ATOM 1771 C CA . GLY B 1 58 ? -19.828 -25.297 -5.609 1 91.81 58 GLY B CA 1
ATOM 1772 C C . GLY B 1 58 ? -19.891 -23.797 -5.379 1 91.81 58 GLY B C 1
ATOM 1773 O O . GLY B 1 58 ? -20.922 -23.266 -4.961 1 91.81 58 GLY B O 1
ATOM 1774 N N . LEU B 1 59 ? -18.75 -23.172 -5.355 1 94.69 59 LEU B N 1
ATOM 1775 C CA . LEU B 1 59 ? -18.641 -21.719 -5.184 1 94.69 59 LEU B CA 1
ATOM 1776 C C . LEU B 1 59 ? -17.953 -21.078 -6.395 1 94.69 59 LEU B C 1
ATOM 1778 O O . LEU B 1 59 ? -17.172 -21.734 -7.09 1 94.69 59 LEU B O 1
ATOM 1782 N N . SER B 1 60 ? -18.359 -19.891 -6.664 1 95 60 SER B N 1
ATOM 1783 C CA . SER B 1 60 ? -17.719 -19.109 -7.73 1 95 60 SER B CA 1
ATOM 1784 C C . SER B 1 60 ? -17.531 -17.656 -7.316 1 95 60 SER B C 1
ATOM 1786 O O . SER B 1 60 ? -18.25 -17.156 -6.445 1 95 60 SER B O 1
ATOM 1788 N N . LEU B 1 61 ? -16.547 -17.062 -7.941 1 96.25 61 LEU B N 1
ATOM 1789 C CA . LEU B 1 61 ? -16.391 -15.617 -7.801 1 96.25 61 LEU B CA 1
ATOM 1790 C C . LEU B 1 61 ? -17.188 -14.875 -8.859 1 96.25 61 LEU B C 1
ATOM 1792 O O . LEU B 1 61 ? -17.078 -15.164 -10.055 1 96.25 61 LEU B O 1
ATOM 1796 N N . VAL B 1 62 ? -17.984 -13.969 -8.398 1 96.94 62 VAL B N 1
ATOM 1797 C CA . VAL B 1 62 ? -18.812 -13.188 -9.305 1 96.94 62 VAL B CA 1
ATOM 1798 C C . VAL B 1 62 ? -18.469 -11.711 -9.18 1 96.94 62 VAL B C 1
ATOM 1800 O O . VAL B 1 62 ? -18.391 -11.172 -8.078 1 96.94 62 VAL B O 1
ATOM 1803 N N . SER B 1 63 ? -18.188 -11.07 -10.305 1 97.12 63 SER B N 1
ATOM 1804 C CA . SER B 1 63 ? -17.969 -9.633 -10.359 1 97.12 63 SER B CA 1
ATOM 1805 C C . SER B 1 63 ? -19.281 -8.859 -10.453 1 97.12 63 SER B C 1
ATOM 1807 O O . SER B 1 63 ? -20.141 -9.203 -11.266 1 97.12 63 SER B O 1
ATOM 1809 N N . VAL B 1 64 ? -19.391 -7.859 -9.633 1 96.69 64 VAL B N 1
ATOM 1810 C CA . VAL B 1 64 ? -20.609 -7.055 -9.602 1 96.69 64 VAL B CA 1
ATOM 1811 C C . VAL B 1 64 ? -20.25 -5.574 -9.711 1 96.69 64 VAL B C 1
ATOM 1813 O O . VAL B 1 64 ? -19.484 -5.051 -8.891 1 96.69 64 VAL B O 1
ATOM 1816 N N . GLU B 1 65 ? -20.656 -4.957 -10.711 1 94.31 65 GLU B N 1
ATOM 1817 C CA . GLU B 1 65 ? -20.562 -3.51 -10.859 1 94.31 65 GLU B CA 1
ATOM 1818 C C . GLU B 1 65 ? -21.938 -2.854 -10.766 1 94.31 65 GLU B C 1
ATOM 1820 O O . GLU B 1 65 ? -22.547 -2.551 -11.789 1 94.31 65 GLU B O 1
ATOM 1825 N N . ALA B 1 66 ? -22.406 -2.623 -9.602 1 88.69 66 ALA B N 1
ATOM 1826 C CA . ALA B 1 66 ? -23.734 -2.064 -9.344 1 88.69 66 ALA B CA 1
ATOM 1827 C C . ALA B 1 66 ? -23.703 -1.1 -8.164 1 88.69 66 ALA B C 1
ATOM 1829 O O . ALA B 1 66 ? -22.859 -1.216 -7.281 1 88.69 66 ALA B O 1
ATOM 1830 N N . ASP B 1 67 ? -24.609 -0.072 -8.242 1 84 67 ASP B N 1
ATOM 1831 C CA . ASP B 1 67 ? -24.828 0.869 -7.145 1 84 67 ASP B CA 1
ATOM 1832 C C . ASP B 1 67 ? -23.547 1.639 -6.832 1 84 67 ASP B C 1
ATOM 1834 O O . ASP B 1 67 ? -23.234 1.907 -5.664 1 84 67 ASP B O 1
ATOM 1838 N N . GLY B 1 68 ? -22.688 1.782 -7.828 1 84.62 68 GLY B N 1
ATOM 1839 C CA . GLY B 1 68 ? -21.5 2.605 -7.68 1 84.62 68 GLY B CA 1
ATOM 1840 C C . GLY B 1 68 ? -20.328 1.858 -7.066 1 84.62 68 GLY B C 1
ATOM 1841 O O . GLY B 1 68 ? -19.312 2.465 -6.707 1 84.62 68 GLY B O 1
ATOM 1842 N N . VAL B 1 69 ? -20.578 0.569 -6.887 1 89.31 69 VAL B N 1
ATOM 1843 C CA . VAL B 1 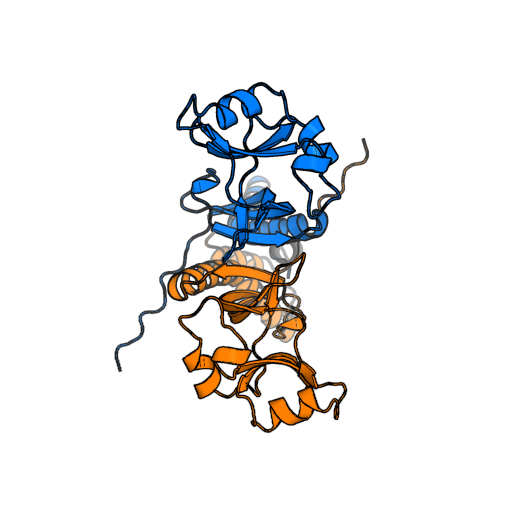69 ? -19.516 -0.233 -6.289 1 89.31 69 VAL B CA 1
ATOM 1844 C C . VAL B 1 69 ? -19.094 -1.325 -7.262 1 89.31 69 VAL B C 1
ATOM 1846 O O . VAL B 1 69 ? -19.922 -2.039 -7.816 1 89.31 69 VAL B O 1
ATOM 1849 N N . ASP B 1 70 ? -17.875 -1.355 -7.594 1 93.88 70 ASP B N 1
ATOM 1850 C CA . ASP B 1 70 ? -17.234 -2.469 -8.297 1 93.88 70 ASP B CA 1
ATOM 1851 C C . ASP B 1 70 ? -16.594 -3.441 -7.316 1 93.88 70 ASP B C 1
ATOM 1853 O O . ASP B 1 70 ? -15.602 -3.104 -6.664 1 93.88 70 ASP B O 1
ATOM 1857 N N . GLY B 1 71 ? -17.203 -4.598 -7.176 1 96.06 71 GLY B N 1
ATOM 1858 C CA . GLY B 1 71 ? -16.719 -5.539 -6.184 1 96.06 71 GLY B CA 1
ATOM 1859 C C . GLY B 1 71 ? -16.969 -6.988 -6.562 1 96.06 71 GLY B C 1
ATOM 1860 O O . GLY B 1 71 ? -17.328 -7.281 -7.703 1 96.06 71 GLY B O 1
ATOM 1861 N N . LEU B 1 72 ? -16.609 -7.852 -5.629 1 97.62 72 LEU B N 1
ATOM 1862 C CA . LEU B 1 72 ? -16.75 -9.297 -5.82 1 97.62 72 LEU B CA 1
ATOM 1863 C C . LEU B 1 72 ? -17.688 -9.898 -4.789 1 97.62 72 LEU B C 1
ATOM 1865 O O . LEU B 1 72 ? -17.844 -9.359 -3.691 1 97.62 72 LEU B O 1
ATOM 1869 N N . VAL B 1 73 ? -18.266 -11.008 -5.258 1 97.19 73 VAL B N 1
ATOM 1870 C CA . VAL B 1 73 ? -19.078 -11.844 -4.371 1 97.19 73 VAL B CA 1
ATOM 1871 C C . VAL B 1 73 ? -18.672 -13.305 -4.531 1 97.19 73 VAL B C 1
ATOM 1873 O O . VAL B 1 73 ? -18.438 -13.773 -5.645 1 97.19 73 VAL B O 1
ATOM 1876 N N . VAL B 1 74 ? -18.547 -13.906 -3.393 1 97.12 74 VAL B N 1
ATOM 1877 C CA . VAL B 1 74 ? -18.5 -15.367 -3.404 1 97.12 74 VAL B CA 1
ATOM 1878 C C . VAL B 1 74 ? -19.906 -15.93 -3.457 1 97.12 74 VAL B C 1
ATOM 1880 O O . VAL B 1 74 ? -20.703 -15.734 -2.531 1 97.12 74 VAL B O 1
ATOM 1883 N N . ALA B 1 75 ? -20.125 -16.656 -4.531 1 96.62 75 ALA B N 1
ATOM 1884 C CA . ALA B 1 75 ? -21.5 -17.078 -4.766 1 96.62 75 ALA B CA 1
ATOM 1885 C C . ALA B 1 75 ? -21.578 -18.609 -4.863 1 96.62 75 ALA B C 1
ATOM 1887 O O . ALA B 1 75 ? -20.859 -19.234 -5.637 1 96.62 75 ALA B O 1
ATOM 1888 N N . PRO B 1 76 ? -22.484 -19.156 -4.102 1 94.44 76 PRO B N 1
ATOM 1889 C CA . PRO B 1 76 ? -22.75 -20.594 -4.289 1 94.44 76 PRO B CA 1
ATOM 1890 C C . PRO B 1 76 ? -23.438 -20.891 -5.613 1 94.44 76 PRO B C 1
ATOM 1892 O O . PRO B 1 76 ? -24.281 -20.094 -6.074 1 94.44 76 PRO B O 1
ATOM 1895 N N . GLU B 1 77 ? -23.062 -22 -6.086 1 92.12 77 GLU B N 1
ATOM 1896 C CA . GLU B 1 77 ? -23.797 -22.469 -7.258 1 92.12 77 GLU B CA 1
ATOM 1897 C C . GLU B 1 77 ? -25.297 -22.578 -6.961 1 92.12 77 GLU B C 1
ATOM 1899 O O . GLU B 1 77 ? -25.688 -23.062 -5.898 1 92.12 77 GLU B O 1
ATOM 1904 N N . GLY B 1 78 ? -26.141 -22.062 -7.938 1 90.44 78 GLY B N 1
ATOM 1905 C CA . GLY B 1 78 ? -27.578 -22.125 -7.758 1 90.44 78 GLY B CA 1
ATOM 1906 C C . GLY B 1 78 ? -28.141 -20.875 -7.09 1 90.44 78 GLY B C 1
ATOM 1907 O O . GLY B 1 78 ? -29.375 -20.719 -7.016 1 90.44 78 GLY B O 1
ATOM 1908 N N . SER B 1 79 ? -27.297 -20.094 -6.523 1 93.62 79 SER B N 1
ATOM 1909 C CA . SER B 1 79 ? -27.797 -18.844 -5.973 1 93.62 79 SER B CA 1
ATOM 1910 C C . SER B 1 79 ? -28.266 -17.906 -7.074 1 93.62 79 SER B C 1
ATOM 1912 O O . SER B 1 79 ? -27.891 -18.078 -8.242 1 93.62 79 SER B O 1
ATOM 1914 N N . GLU B 1 80 ? -29.047 -16.969 -6.711 1 93.88 80 GLU B N 1
ATOM 1915 C CA . GLU B 1 80 ? -29.609 -16.047 -7.684 1 93.88 80 GLU B CA 1
ATOM 1916 C C . GLU B 1 80 ? -28.5 -15.289 -8.422 1 93.88 80 GLU B C 1
ATOM 1918 O O . GLU B 1 80 ? -28.516 -15.203 -9.656 1 93.88 80 GLU B O 1
ATOM 1923 N N . ILE B 1 81 ? -27.562 -14.805 -7.695 1 94.69 81 ILE B N 1
ATOM 1924 C CA . ILE B 1 81 ? -26.516 -13.984 -8.297 1 94.69 81 ILE B CA 1
ATOM 1925 C C . ILE B 1 81 ? -25.641 -14.844 -9.203 1 94.69 81 ILE B C 1
ATOM 1927 O O . ILE B 1 81 ? -25.172 -14.383 -10.242 1 94.69 81 ILE B O 1
ATOM 1931 N N . TYR B 1 82 ? -25.438 -16.031 -8.805 1 95.12 82 TYR B N 1
ATOM 1932 C CA . TYR B 1 82 ? -24.703 -16.969 -9.648 1 95.12 82 TYR B CA 1
ATOM 1933 C C . TYR B 1 82 ? -25.438 -17.188 -10.969 1 95.12 82 TYR B C 1
ATOM 1935 O O . TYR B 1 82 ? -24.828 -17.156 -12.039 1 95.12 82 TYR B O 1
ATOM 1943 N N . ASP B 1 83 ? -26.703 -17.422 -10.898 1 94.94 83 ASP B N 1
ATOM 1944 C CA . ASP B 1 83 ? -27.516 -17.703 -12.086 1 94.94 83 ASP B CA 1
ATOM 1945 C C . ASP B 1 83 ? -27.516 -16.5 -13.031 1 94.94 83 ASP B C 1
ATOM 1947 O O . ASP B 1 83 ? -27.453 -16.672 -14.25 1 94.94 83 ASP B O 1
ATOM 1951 N N . ILE B 1 84 ? -27.609 -15.383 -12.445 1 94.62 84 ILE B N 1
ATOM 1952 C CA . ILE B 1 84 ? -27.578 -14.164 -13.242 1 94.62 84 ILE B CA 1
ATOM 1953 C C . ILE B 1 84 ? -26.25 -14.055 -13.977 1 94.62 84 ILE B C 1
ATOM 1955 O O . ILE B 1 84 ? -26.203 -13.773 -15.172 1 94.62 84 ILE B O 1
ATOM 1959 N N . ALA B 1 85 ? -25.141 -14.297 -13.297 1 95 85 ALA B N 1
ATOM 1960 C CA . ALA B 1 85 ? -23.797 -14.211 -13.875 1 95 85 ALA B CA 1
ATOM 1961 C C . ALA B 1 85 ? -23.594 -15.273 -14.953 1 95 85 ALA B C 1
ATOM 1963 O O . ALA B 1 85 ? -23.062 -14.984 -16.031 1 95 85 ALA B O 1
ATOM 1964 N N . HIS B 1 86 ? -24 -16.422 -14.633 1 92.94 86 HIS B N 1
ATOM 1965 C CA . HIS B 1 86 ? -23.828 -17.562 -15.516 1 92.94 86 HIS B CA 1
ATOM 1966 C C . HIS B 1 86 ? -24.641 -17.406 -16.797 1 92.94 86 HIS B C 1
ATOM 1968 O O . HIS B 1 86 ? -24.203 -17.781 -17.875 1 92.94 86 HIS B O 1
ATOM 1974 N N . GLY B 1 87 ? -25.781 -16.891 -16.656 1 91.25 87 GLY B N 1
ATOM 1975 C CA . GLY B 1 87 ? -26.672 -16.703 -17.797 1 91.25 87 GLY B CA 1
ATOM 1976 C C . GLY B 1 87 ? -26.344 -15.453 -18.609 1 91.25 87 GLY B C 1
ATOM 1977 O O . GLY B 1 87 ? -26.906 -15.25 -19.688 1 91.25 87 GLY B O 1
ATOM 1978 N N . ALA B 1 88 ? -25.5 -14.594 -18.125 1 87.19 88 ALA B N 1
ATOM 1979 C CA . ALA B 1 88 ? -25.141 -13.328 -18.75 1 87.19 88 ALA B CA 1
ATOM 1980 C C . ALA B 1 88 ? -26.375 -12.445 -18.922 1 87.19 88 ALA B C 1
ATOM 1982 O O . ALA B 1 88 ? -26.547 -11.82 -19.984 1 87.19 88 ALA B O 1
ATOM 1983 N N . ASP B 1 89 ? -27.141 -12.414 -18 1 85.69 89 ASP B N 1
ATOM 1984 C CA . ASP B 1 89 ? -28.422 -11.711 -18.062 1 85.69 89 ASP B CA 1
ATOM 1985 C C . ASP B 1 89 ? -28.234 -10.211 -17.844 1 85.69 89 ASP B C 1
ATOM 1987 O O . ASP B 1 89 ? -29.078 -9.406 -18.266 1 85.69 89 ASP B O 1
ATOM 1991 N N . ARG B 1 90 ? -27.188 -9.914 -17.109 1 88.44 90 ARG B N 1
ATOM 1992 C CA . ARG B 1 90 ? -26.875 -8.523 -16.797 1 88.44 90 ARG B CA 1
ATOM 1993 C C . ARG B 1 90 ? -25.406 -8.211 -17.031 1 88.44 90 ARG B C 1
ATOM 1995 O O . ARG B 1 90 ? -24.531 -8.953 -16.578 1 88.44 90 ARG B O 1
ATOM 2002 N N . THR B 1 91 ? -25.156 -7.184 -17.625 1 90.88 91 THR B N 1
ATOM 2003 C CA . THR B 1 91 ? -23.797 -6.832 -17.984 1 90.88 91 THR B CA 1
ATOM 2004 C C . THR B 1 91 ? -22.984 -6.461 -16.75 1 90.88 91 THR B C 1
ATOM 2006 O O . THR B 1 91 ? -21.75 -6.621 -16.734 1 90.88 91 THR B O 1
ATOM 2009 N N . GLU B 1 92 ? -23.719 -6.008 -15.688 1 94.44 92 GLU B N 1
ATOM 2010 C CA . GLU B 1 92 ? -23.031 -5.539 -14.484 1 94.44 92 GLU B CA 1
ATOM 2011 C C . GLU B 1 92 ? -22.625 -6.703 -13.586 1 94.44 92 GLU B C 1
ATOM 2013 O O . GLU B 1 92 ? -21.906 -6.516 -12.609 1 94.44 92 GLU B O 1
ATOM 2018 N N . ILE B 1 93 ? -23.141 -7.902 -13.914 1 96.06 93 ILE B N 1
ATOM 2019 C CA . ILE B 1 93 ? -22.891 -9.086 -13.102 1 96.06 93 ILE B CA 1
ATOM 2020 C C . ILE B 1 93 ? -22.312 -10.195 -13.977 1 96.06 93 ILE B C 1
ATOM 2022 O O . ILE B 1 93 ? -22.969 -10.633 -14.938 1 96.06 93 ILE B O 1
ATOM 2026 N N . SER B 1 94 ? -21.094 -10.664 -13.703 1 96.56 94 SER B N 1
ATOM 2027 C CA . SER B 1 94 ? -20.438 -11.68 -14.516 1 96.56 94 SER B CA 1
ATOM 2028 C C . SER B 1 94 ? -19.531 -12.562 -13.664 1 96.56 94 SER B C 1
ATOM 2030 O O . SER B 1 94 ? -19.156 -12.188 -12.555 1 96.56 94 SER B O 1
ATOM 2032 N N . LEU B 1 95 ? -19.234 -13.695 -14.172 1 95.06 95 LEU B N 1
ATOM 2033 C CA . LEU B 1 95 ? -18.25 -14.555 -13.516 1 95.06 95 LEU B CA 1
ATOM 2034 C C . LEU B 1 95 ? -16.859 -13.93 -13.57 1 95.06 95 LEU B C 1
ATOM 2036 O O . LEU B 1 95 ? -16.469 -13.383 -14.602 1 95.06 95 LEU B O 1
ATOM 2040 N N . CYS B 1 96 ? -16.203 -13.977 -12.461 1 95.12 96 CYS B N 1
ATOM 2041 C CA . CYS B 1 96 ? -14.836 -13.469 -12.422 1 95.12 96 CYS B CA 1
ATOM 2042 C C . CYS B 1 96 ? -13.891 -14.391 -13.172 1 95.12 96 CYS B C 1
ATOM 2044 O O . CYS B 1 96 ? -13.969 -15.609 -13.047 1 95.12 96 CYS B O 1
ATOM 2046 N N . SER B 1 97 ? -12.984 -13.789 -13.93 1 92.75 97 SER B N 1
ATOM 2047 C CA . SER B 1 97 ? -12.031 -14.578 -14.711 1 92.75 97 SER B CA 1
ATOM 2048 C C . SER B 1 97 ? -10.859 -15.031 -13.852 1 92.75 97 SER B C 1
ATOM 2050 O O . SER B 1 97 ? -10.109 -15.93 -14.242 1 92.75 97 SER B O 1
ATOM 2052 N N . GLY B 1 98 ? -10.68 -14.391 -12.727 1 92.94 98 GLY B N 1
ATOM 2053 C CA . GLY B 1 98 ? -9.617 -14.781 -11.82 1 92.94 98 GLY B CA 1
ATOM 2054 C C . GLY B 1 98 ? -10.047 -15.82 -10.797 1 92.94 98 GLY B C 1
ATOM 2055 O O . GLY B 1 98 ? -11.219 -16.203 -10.758 1 92.94 98 GLY B O 1
ATOM 2056 N N . GLU B 1 99 ? -9.086 -16.312 -10.016 1 91.44 99 GLU B N 1
ATOM 2057 C CA . GLU B 1 99 ? -9.328 -17.328 -8.992 1 91.44 99 GLU B CA 1
ATOM 2058 C C . GLU B 1 99 ? -9.281 -16.734 -7.59 1 91.44 99 GLU B C 1
ATOM 2060 O O . GLU B 1 99 ? -8.531 -15.781 -7.344 1 91.44 99 GLU B O 1
ATOM 2065 N N . TYR B 1 100 ? -10.055 -17.375 -6.777 1 94.31 100 TYR B N 1
ATOM 2066 C CA . TYR B 1 100 ? -10.047 -16.953 -5.383 1 94.31 100 TYR B CA 1
ATOM 2067 C C . TYR B 1 100 ? -8.672 -17.156 -4.754 1 94.31 100 TYR B C 1
ATOM 2069 O O . TYR B 1 100 ? -8.07 -18.219 -4.902 1 94.31 100 TYR B O 1
ATOM 2077 N N . GLY B 1 101 ? -8.219 -16.047 -4.082 1 93.5 101 GLY B N 1
ATOM 2078 C CA . GLY B 1 101 ? -6.891 -16.125 -3.486 1 93.5 101 GLY B CA 1
ATOM 2079 C C . GLY B 1 101 ? -6.898 -15.883 -1.988 1 93.5 101 GLY B C 1
ATOM 2080 O O . GLY B 1 101 ? -5.84 -15.758 -1.37 1 93.5 101 GLY B O 1
ATOM 2081 N N . GLY B 1 102 ? -8.102 -15.773 -1.406 1 94.19 102 GLY B N 1
ATOM 2082 C CA . GLY B 1 102 ? -8.172 -15.609 0.037 1 94.19 102 GLY B CA 1
ATOM 2083 C C . GLY B 1 102 ? -8.758 -14.273 0.456 1 94.19 102 GLY B C 1
ATOM 2084 O O . GLY B 1 102 ? -8.914 -13.375 -0.368 1 94.19 102 GLY B O 1
ATOM 2085 N N . LEU B 1 103 ? -9.102 -14.273 1.76 1 96 103 LEU B N 1
ATOM 2086 C CA . LEU B 1 103 ? -9.609 -13.055 2.383 1 96 103 LEU B CA 1
ATOM 2087 C C . LEU B 1 103 ? -8.477 -12.297 3.072 1 96 103 LEU B C 1
ATOM 2089 O O . LEU B 1 103 ? -7.664 -12.891 3.781 1 96 103 LEU B O 1
ATOM 2093 N N . TYR B 1 104 ? -8.422 -11 2.822 1 96 104 TYR B N 1
ATOM 2094 C CA . TYR B 1 104 ? -7.383 -10.141 3.373 1 96 104 TYR B CA 1
ATOM 2095 C C . TYR B 1 104 ? -7.98 -8.852 3.926 1 96 104 TYR B C 1
ATOM 2097 O O . TYR B 1 104 ? -9.18 -8.602 3.773 1 96 104 TYR B O 1
ATOM 2105 N N . TRP B 1 105 ? -7.18 -8.203 4.629 1 96.94 105 TRP B N 1
ATOM 2106 C CA . TRP B 1 105 ? -7.461 -6.836 5.055 1 96.94 105 TRP B CA 1
ATOM 2107 C C . TRP B 1 105 ? -6.504 -5.852 4.391 1 96.94 105 TRP B C 1
ATOM 2109 O O . TRP B 1 105 ? -5.34 -6.172 4.152 1 96.94 105 TRP B O 1
ATOM 2119 N N . ARG B 1 106 ? -7.02 -4.73 4.094 1 97.75 106 ARG B N 1
ATOM 2120 C CA . ARG B 1 106 ? -6.176 -3.705 3.484 1 97.75 106 ARG B CA 1
ATOM 2121 C C . ARG B 1 106 ? -6.457 -2.334 4.09 1 97.75 106 ARG B C 1
ATOM 2123 O O . ARG B 1 106 ? -7.543 -2.098 4.625 1 97.75 106 ARG B O 1
ATOM 2130 N N . ILE B 1 107 ? -5.484 -1.497 4.039 1 98.06 107 ILE B N 1
ATOM 2131 C CA . ILE B 1 107 ? -5.66 -0.089 4.379 1 98.06 107 ILE B CA 1
ATOM 2132 C C . ILE B 1 107 ? -5.961 0.712 3.117 1 98.06 107 ILE B C 1
ATOM 2134 O O . ILE B 1 107 ? -5.242 0.608 2.121 1 98.06 107 ILE B O 1
ATOM 2138 N N . LEU B 1 108 ? -6.996 1.444 3.146 1 97.44 108 LEU B N 1
ATOM 2139 C CA . LEU B 1 108 ? -7.348 2.4 2.102 1 97.44 108 LEU B CA 1
ATOM 2140 C C . LEU B 1 108 ? -6.98 3.82 2.518 1 97.44 108 LEU B C 1
ATOM 2142 O O . LEU B 1 108 ? -7.332 4.262 3.613 1 97.44 108 LEU B O 1
ATOM 2146 N N . ALA B 1 109 ? -6.242 4.449 1.709 1 97.81 109 ALA B N 1
ATOM 2147 C CA . ALA B 1 109 ? -5.844 5.836 1.933 1 97.81 109 ALA B CA 1
ATOM 2148 C C . ALA B 1 109 ? -6.648 6.789 1.054 1 97.81 109 ALA B C 1
ATOM 2150 O O . ALA B 1 109 ? -6.621 6.684 -0.174 1 97.81 109 ALA B O 1
ATOM 2151 N N . PHE B 1 110 ? -7.293 7.68 1.654 1 95.81 110 PHE B N 1
ATOM 2152 C CA . PHE B 1 110 ? -8.203 8.562 0.937 1 95.81 110 PHE B CA 1
ATOM 2153 C C . PHE B 1 110 ? -7.59 9.945 0.754 1 95.81 110 PHE B C 1
ATOM 2155 O O . PHE B 1 110 ? -6.758 10.375 1.56 1 95.81 110 PHE B O 1
ATOM 2162 N N . VAL B 1 111 ? -8 10.516 -0.339 1 92.75 111 VAL B N 1
ATOM 2163 C CA . VAL B 1 111 ? -7.547 11.859 -0.676 1 92.75 111 VAL B CA 1
ATOM 2164 C C . VAL B 1 111 ? -8.75 12.773 -0.881 1 92.75 111 VAL B C 1
ATOM 2166 O O . VAL B 1 111 ? -9.859 12.305 -1.136 1 92.75 111 VAL B O 1
ATOM 2169 N N . ASN B 1 112 ? -8.523 14.086 -0.69 1 87.25 112 ASN B N 1
ATOM 2170 C CA . ASN B 1 112 ? -9.492 15.125 -0.997 1 87.25 112 ASN B CA 1
ATOM 2171 C C . ASN B 1 112 ? -10.805 14.906 -0.259 1 87.25 112 ASN B C 1
ATOM 2173 O O . ASN B 1 112 ? -11.883 15.125 -0.817 1 87.25 112 ASN B O 1
ATOM 2177 N N . GLY B 1 113 ? -10.719 14.258 0.844 1 84.94 113 GLY B N 1
ATOM 2178 C CA . GLY B 1 113 ? -11.891 14.102 1.69 1 84.94 113 GLY B CA 1
ATOM 2179 C C . GLY B 1 113 ? -12.812 12.992 1.229 1 84.94 113 GLY B C 1
ATOM 2180 O O . GLY B 1 113 ? -13.875 12.773 1.819 1 84.94 113 GLY B O 1
ATOM 2181 N N . SER B 1 114 ? -12.477 12.25 0.211 1 88.69 114 SER B N 1
ATOM 2182 C CA . SER B 1 114 ? -13.297 11.133 -0.259 1 88.69 114 SER B CA 1
ATOM 2183 C C . SER B 1 114 ? -13.297 9.992 0.75 1 88.69 114 SER B C 1
ATOM 2185 O O . SER B 1 114 ? -12.359 9.844 1.537 1 88.69 114 SER B O 1
ATOM 2187 N N . THR B 1 115 ? -14.406 9.281 0.713 1 87.25 115 THR B N 1
ATOM 2188 C CA . THR B 1 115 ? -14.477 8.055 1.505 1 87.25 115 THR B CA 1
ATOM 2189 C C . THR B 1 115 ? -14.883 6.871 0.632 1 87.25 115 THR B C 1
ATOM 2191 O O . THR B 1 115 ? -15.195 5.797 1.146 1 87.25 115 THR B O 1
ATOM 2194 N N . ASN B 1 116 ? -14.859 7.168 -0.639 1 87.5 116 ASN B N 1
ATOM 2195 C CA . ASN B 1 116 ? -15.164 6.105 -1.591 1 87.5 116 ASN B CA 1
ATOM 2196 C C . ASN B 1 116 ? -13.953 5.203 -1.83 1 87.5 116 ASN B C 1
ATOM 2198 O O . ASN B 1 116 ? -12.898 5.672 -2.26 1 87.5 116 ASN B O 1
ATOM 2202 N N . PRO B 1 117 ? -14.18 3.939 -1.665 1 87.38 117 PRO B N 1
ATOM 2203 C CA . PRO B 1 117 ? -13.062 3.012 -1.839 1 87.38 117 PRO B CA 1
ATOM 2204 C C . PRO B 1 117 ? -12.477 3.055 -3.246 1 87.38 117 PRO B C 1
ATOM 2206 O O . PRO B 1 117 ? -11.289 2.775 -3.432 1 87.38 117 PRO B O 1
ATOM 2209 N N . GLU B 1 118 ? -13.219 3.426 -4.227 1 86.81 118 GLU B N 1
ATOM 2210 C CA . GLU B 1 118 ? -12.75 3.459 -5.613 1 86.81 118 GLU B CA 1
ATOM 2211 C C . GLU B 1 118 ? -11.766 4.598 -5.832 1 86.81 118 GLU B C 1
ATOM 2213 O O . GLU B 1 118 ? -10.969 4.566 -6.777 1 86.81 118 GLU B O 1
ATOM 2218 N N . ASP B 1 119 ? -11.797 5.527 -4.91 1 88.94 119 ASP B N 1
ATOM 2219 C CA . ASP B 1 119 ? -10.938 6.699 -5.023 1 88.94 119 ASP B CA 1
ATOM 2220 C C . ASP B 1 119 ? -9.688 6.547 -4.152 1 88.94 119 ASP B C 1
ATOM 2222 O O . ASP B 1 119 ? -8.836 7.438 -4.121 1 88.94 119 ASP B O 1
ATOM 2226 N N . ALA B 1 120 ? -9.672 5.469 -3.477 1 94.44 120 ALA B N 1
ATOM 2227 C CA . ALA B 1 120 ? -8.633 5.34 -2.455 1 94.44 120 ALA B CA 1
ATOM 2228 C C . ALA B 1 120 ? -7.398 4.641 -3.016 1 94.44 120 ALA B C 1
ATOM 2230 O O . ALA B 1 120 ? -7.496 3.842 -3.949 1 94.44 120 ALA B O 1
ATOM 2231 N N . TYR B 1 121 ? -6.297 5.008 -2.461 1 95.75 121 TYR B N 1
ATOM 2232 C CA . TYR B 1 121 ? -5.078 4.246 -2.701 1 95.75 121 TYR B CA 1
ATOM 2233 C C . TYR B 1 121 ? -4.984 3.053 -1.759 1 95.75 121 TYR B C 1
ATOM 2235 O O . TYR B 1 121 ? -5.285 3.168 -0.569 1 95.75 121 TYR B O 1
ATOM 2243 N N . GLN B 1 122 ? -4.586 2.01 -2.357 1 95.94 122 GLN B N 1
ATOM 2244 C CA . GLN B 1 122 ? -4.348 0.841 -1.518 1 95.94 122 GLN B CA 1
ATOM 2245 C C . GLN B 1 122 ? -2.959 0.896 -0.883 1 95.94 122 GLN B C 1
ATOM 2247 O O . GLN B 1 122 ? -1.963 1.114 -1.575 1 95.94 122 GLN B O 1
ATOM 2252 N N . MET B 1 123 ? -2.971 0.667 0.434 1 97.12 123 MET B N 1
ATOM 2253 C CA . MET B 1 123 ? -1.719 0.663 1.184 1 97.12 123 MET B CA 1
ATOM 2254 C C . MET B 1 123 ? -1.363 -0.747 1.643 1 97.12 123 MET B C 1
ATOM 2256 O O . MET B 1 123 ? -1.23 -1.657 0.822 1 97.12 123 MET B O 1
ATOM 2260 N N . MET B 1 124 ? -1.228 -0.93 2.865 1 96.69 124 MET B N 1
ATOM 2261 C CA . MET B 1 124 ? -0.838 -2.223 3.422 1 96.69 124 MET B CA 1
ATOM 2262 C C . MET B 1 124 ? -1.958 -3.244 3.258 1 96.69 124 MET B C 1
ATOM 2264 O O . MET B 1 124 ? -3.131 -2.924 3.461 1 96.69 124 MET B O 1
ATOM 2268 N N . VAL B 1 125 ? -1.533 -4.348 2.775 1 95.62 125 VAL B N 1
ATOM 2269 C CA . VAL B 1 125 ? -2.42 -5.504 2.73 1 95.62 125 VAL B CA 1
ATOM 2270 C C . VAL B 1 125 ? -1.842 -6.633 3.58 1 95.62 125 VAL B C 1
ATOM 2272 O O . VAL B 1 125 ? -0.628 -6.852 3.59 1 95.62 125 VAL B O 1
ATOM 2275 N N . GLY B 1 126 ? -2.732 -7.32 4.305 1 94.19 126 GLY B N 1
ATOM 2276 C CA . GLY B 1 126 ? -2.264 -8.43 5.117 1 94.19 126 GLY B CA 1
ATOM 2277 C C . GLY B 1 126 ? -3.371 -9.398 5.5 1 94.19 126 GLY B C 1
ATOM 2278 O O . GLY B 1 126 ? -4.555 -9.07 5.383 1 94.19 126 GLY B O 1
ATOM 2279 N N . ASP B 1 127 ? -2.957 -10.539 5.996 1 92.19 127 ASP B N 1
ATOM 2280 C CA . ASP B 1 127 ? -3.922 -11.562 6.387 1 92.19 127 ASP B CA 1
ATOM 2281 C C . ASP B 1 127 ? -4.219 -11.492 7.883 1 92.19 127 ASP B C 1
ATOM 2283 O O . ASP B 1 127 ? -5.109 -12.188 8.375 1 92.19 127 ASP B O 1
ATOM 2287 N N . CYS B 1 128 ? -3.506 -10.719 8.594 1 94 128 CYS B N 1
ATOM 2288 C CA . CYS B 1 128 ? -3.73 -10.508 10.016 1 94 128 CYS B CA 1
ATOM 2289 C C . CYS B 1 128 ? -4.414 -9.172 10.266 1 94 128 CYS B C 1
ATOM 2291 O O . CYS B 1 128 ? -3.77 -8.117 10.219 1 94 128 CYS B O 1
ATOM 2293 N N . GLU B 1 129 ? -5.672 -9.227 10.672 1 94.56 129 GLU B N 1
ATOM 2294 C CA . GLU B 1 129 ? -6.48 -8.023 10.828 1 94.56 129 GLU B CA 1
ATOM 2295 C C . GLU B 1 129 ? -5.875 -7.082 11.867 1 94.56 129 GLU B C 1
ATOM 2297 O O . GLU B 1 129 ? -5.816 -5.871 11.648 1 94.56 129 GLU B O 1
ATOM 2302 N N . SER B 1 130 ? -5.48 -7.598 12.961 1 95 130 SER B N 1
ATOM 2303 C CA . SER B 1 130 ? -4.992 -6.777 14.062 1 95 130 SER B CA 1
ATOM 2304 C C . SER B 1 130 ? -3.781 -5.953 13.641 1 95 130 SER B C 1
ATOM 2306 O O . SER B 1 130 ? -3.662 -4.781 14.008 1 95 130 SER B O 1
ATOM 2308 N N . THR B 1 131 ? -2.91 -6.562 12.875 1 95 131 THR B N 1
ATOM 2309 C CA . THR B 1 131 ? -1.725 -5.855 12.398 1 95 131 THR B CA 1
ATOM 2310 C C . THR B 1 131 ? -2.111 -4.734 11.438 1 95 131 THR B C 1
ATOM 2312 O O . THR B 1 131 ? -1.606 -3.615 11.547 1 95 131 THR B O 1
ATOM 2315 N N . VAL B 1 132 ? -2.994 -5.039 10.555 1 96.88 132 VAL B N 1
ATOM 2316 C CA . VAL B 1 132 ? -3.434 -4.055 9.578 1 96.88 132 VAL B CA 1
ATOM 2317 C C . VAL B 1 132 ? -4.133 -2.896 10.281 1 96.88 132 VAL B C 1
ATOM 2319 O O . VAL B 1 132 ? -3.9 -1.729 9.961 1 96.88 132 VAL B O 1
ATOM 2322 N N . ARG B 1 133 ? -4.914 -3.201 11.289 1 97.25 133 ARG B N 1
ATOM 2323 C CA . ARG B 1 133 ? -5.617 -2.166 12.039 1 97.25 133 ARG B CA 1
ATOM 2324 C C . ARG B 1 133 ? -4.637 -1.312 12.836 1 97.25 133 ARG B C 1
ATOM 2326 O O . ARG B 1 133 ? -4.812 -0.096 12.945 1 97.25 133 ARG B O 1
ATOM 2333 N N . SER B 1 134 ? -3.619 -1.93 13.367 1 96.19 134 SER B N 1
ATOM 2334 C CA . SER B 1 134 ? -2.594 -1.186 14.094 1 96.19 134 SER B CA 1
ATOM 2335 C C . SER B 1 134 ? -1.846 -0.233 13.164 1 96.19 134 SER B C 1
ATOM 2337 O O . SER B 1 134 ? -1.574 0.913 13.531 1 96.19 134 SER B O 1
ATOM 2339 N N . ALA B 1 135 ? -1.546 -0.76 12.039 1 96.75 135 ALA B N 1
ATOM 2340 C CA . ALA B 1 135 ? -0.883 0.085 11.047 1 96.75 135 ALA B CA 1
ATOM 2341 C C . ALA B 1 135 ? -1.783 1.24 10.617 1 96.75 135 ALA B C 1
ATOM 2343 O O . ALA B 1 135 ? -1.33 2.383 10.516 1 96.75 135 ALA B O 1
ATOM 2344 N N . CYS B 1 136 ? -3 0.937 10.43 1 97.44 136 CYS B N 1
ATOM 2345 C CA . CYS B 1 136 ? -3.963 1.961 10.039 1 97.44 136 CYS B CA 1
ATOM 2346 C C . CYS B 1 136 ? -4.082 3.037 11.117 1 97.44 136 CYS B C 1
ATOM 2348 O O . CYS B 1 136 ? -4.125 4.227 10.805 1 97.44 136 CYS B O 1
ATOM 2350 N N . ALA B 1 137 ? -4.16 2.59 12.289 1 95.81 137 ALA B N 1
ATOM 2351 C CA . ALA B 1 137 ? -4.223 3.531 13.406 1 95.81 137 ALA B CA 1
ATOM 2352 C C . ALA B 1 137 ? -3 4.445 13.422 1 95.81 137 ALA B C 1
ATOM 2354 O O . ALA B 1 137 ? -3.113 5.641 13.703 1 95.81 137 ALA B O 1
ATOM 2355 N N . GLY B 1 138 ? -1.855 3.883 13.156 1 94.69 138 GLY B N 1
ATOM 2356 C CA . GLY B 1 138 ? -0.641 4.676 13.055 1 94.69 138 GLY B CA 1
ATOM 2357 C C . GLY B 1 138 ? -0.707 5.73 11.961 1 94.69 138 GLY B C 1
ATOM 2358 O O . GLY B 1 138 ? -0.363 6.891 12.188 1 94.69 138 GLY B O 1
ATOM 2359 N N . LEU B 1 139 ? -1.169 5.312 10.859 1 96.12 139 LEU B N 1
ATOM 2360 C CA . LEU B 1 139 ? -1.306 6.238 9.742 1 96.12 139 LEU B CA 1
ATOM 2361 C C . LEU B 1 139 ? -2.346 7.312 10.055 1 96.12 139 LEU B C 1
ATOM 2363 O O . LEU B 1 139 ? -2.127 8.492 9.773 1 96.12 139 LEU B O 1
ATOM 2367 N N . GLN B 1 140 ? -3.414 6.879 10.641 1 93.81 140 GLN B N 1
ATOM 2368 C CA . GLN B 1 140 ? -4.457 7.82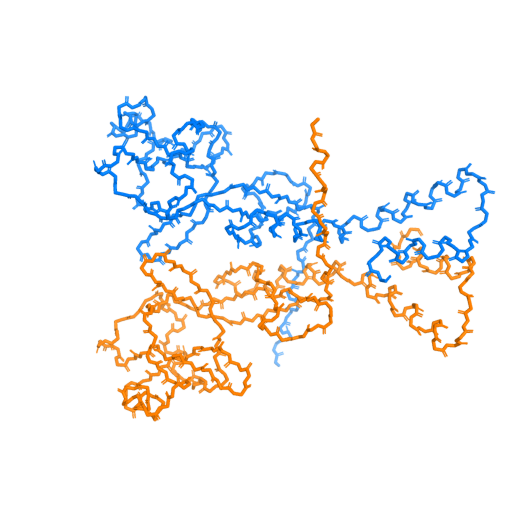4 11.016 1 93.81 140 GLN B CA 1
ATOM 2369 C C . GLN B 1 140 ? -3.938 8.844 12.023 1 93.81 140 GLN B C 1
ATOM 2371 O O . GLN B 1 140 ? -4.324 10.016 11.984 1 93.81 140 GLN B O 1
ATOM 2376 N N . GLY B 1 141 ? -3.119 8.445 12.906 1 92.06 141 GLY B N 1
ATOM 2377 C CA . GLY B 1 141 ? -2.496 9.352 13.852 1 92.06 141 GLY B CA 1
ATOM 2378 C C . GLY B 1 141 ? -1.674 10.438 13.18 1 92.06 141 GLY B C 1
ATOM 2379 O O . GLY B 1 141 ? -1.618 11.57 13.664 1 92.06 141 GLY B O 1
ATOM 2380 N N . LEU B 1 142 ? -1.118 10.062 12.109 1 91.69 142 LEU B N 1
ATOM 2381 C CA . LEU B 1 142 ? -0.275 11.008 11.391 1 91.69 142 LEU B CA 1
ATOM 2382 C C . LEU B 1 142 ? -1.115 12.125 10.773 1 91.69 142 LEU B C 1
ATOM 2384 O O . LEU B 1 142 ? -0.631 13.242 10.586 1 91.69 142 LEU B O 1
ATOM 2388 N N . VAL B 1 143 ? -2.359 11.805 10.438 1 93.38 143 VAL B N 1
ATOM 2389 C CA . VAL B 1 143 ? -3.166 12.812 9.758 1 93.38 143 VAL B CA 1
ATOM 2390 C C . VAL B 1 143 ? -3.918 13.656 10.781 1 93.38 143 VAL B C 1
ATOM 2392 O O . VAL B 1 143 ? -4.602 14.617 10.43 1 93.38 143 VAL B O 1
ATOM 2395 N N . SER B 1 144 ? -3.771 13.359 12.008 1 90.25 144 SER B N 1
ATOM 2396 C CA . SER B 1 144 ? -4.512 14.078 13.039 1 90.25 144 SER B CA 1
ATOM 2397 C C . SER B 1 144 ? -4.094 15.539 13.109 1 90.25 144 SER B C 1
ATOM 2399 O O . SER B 1 144 ? -4.934 16.422 13.297 1 90.25 144 SER B O 1
ATOM 2401 N N . LEU B 1 145 ? -2.818 15.719 13.031 1 90.56 145 LEU B N 1
ATOM 2402 C CA . LEU B 1 145 ? -2.332 17.094 13.133 1 90.56 145 LEU B CA 1
ATOM 2403 C C . LEU B 1 145 ? -2.816 17.938 11.953 1 90.56 145 LEU B C 1
ATOM 2405 O O . LEU B 1 145 ? -3.424 18.984 12.141 1 90.56 145 LEU B O 1
ATOM 2409 N N . PRO B 1 146 ? -2.646 17.5 10.773 1 91.62 146 PRO B N 1
ATOM 2410 C CA . PRO B 1 146 ? -3.234 18.25 9.664 1 91.62 146 PRO B CA 1
ATOM 2411 C C . PRO B 1 146 ? -4.738 18.453 9.82 1 91.62 146 PRO B C 1
ATOM 2413 O O . PRO B 1 146 ? -5.258 19.531 9.484 1 91.62 146 PRO B O 1
ATOM 2416 N N . GLN B 1 147 ? -5.359 17.562 10.32 1 91.19 147 GLN B N 1
ATOM 2417 C CA . GLN B 1 147 ? -6.801 17.672 10.516 1 91.19 147 GLN B CA 1
ATOM 2418 C C . GLN B 1 147 ? -7.129 18.734 11.562 1 91.19 147 GLN B C 1
ATOM 2420 O O . GLN B 1 147 ? -8.062 19.516 11.391 1 91.19 147 GLN B O 1
ATOM 2425 N N . ALA B 1 148 ? -6.422 18.672 12.586 1 92.88 148 ALA B N 1
ATOM 2426 C CA . ALA B 1 148 ? -6.621 19.672 13.633 1 92.88 148 ALA B CA 1
ATOM 2427 C C . ALA B 1 148 ? -6.348 21.078 13.109 1 92.88 148 ALA B C 1
ATOM 2429 O O . ALA B 1 148 ? -7.07 22.016 13.445 1 92.88 148 ALA B O 1
ATOM 2430 N N . ILE B 1 149 ? -5.336 21.188 12.375 1 93.81 149 ILE B N 1
ATOM 2431 C CA . ILE B 1 149 ? -4.984 22.469 11.773 1 93.81 149 ILE B CA 1
ATOM 2432 C C . ILE B 1 149 ? -6.094 22.922 10.828 1 93.81 149 ILE B C 1
ATOM 2434 O O . ILE B 1 149 ? -6.488 24.094 10.844 1 93.81 149 ILE B O 1
ATOM 2438 N N . ARG B 1 150 ? -6.641 22.031 10.07 1 91.94 150 ARG B N 1
ATOM 2439 C CA . ARG B 1 150 ? -7.75 22.344 9.172 1 91.94 150 ARG B CA 1
ATOM 2440 C C . ARG B 1 150 ? -8.969 22.828 9.953 1 91.94 150 ARG B C 1
ATOM 2442 O O . ARG B 1 150 ? -9.609 23.797 9.57 1 91.94 150 ARG B O 1
ATOM 2449 N N . MET B 1 151 ? -9.211 22.156 10.945 1 94 151 MET B N 1
ATOM 2450 C CA . MET B 1 151 ? -10.352 22.531 11.773 1 94 151 MET B CA 1
ATOM 2451 C C . MET B 1 151 ? -10.172 23.922 12.367 1 94 151 MET B C 1
ATOM 2453 O O . MET B 1 151 ? -11.125 24.688 12.453 1 94 151 MET B O 1
ATOM 2457 N N . HIS B 1 152 ? -8.984 24.109 12.836 1 95.81 152 HIS B N 1
ATOM 2458 C CA . HIS B 1 152 ? -8.68 25.422 13.367 1 95.81 152 HIS B CA 1
ATOM 2459 C C . HIS B 1 152 ? -8.883 26.516 12.32 1 95.81 1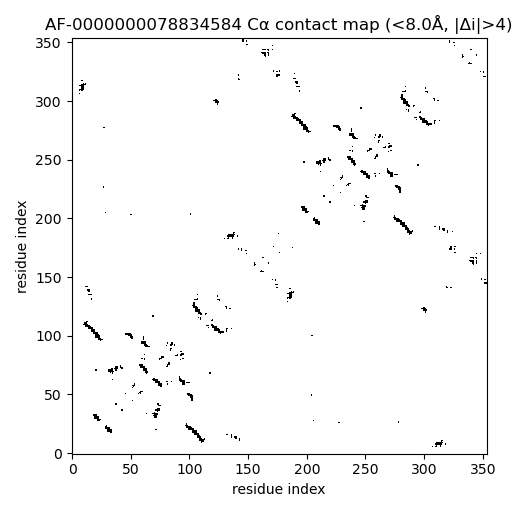52 HIS B C 1
ATOM 2461 O O . HIS B 1 152 ? -9.484 27.547 12.602 1 95.81 152 HIS B O 1
ATOM 2467 N N . ASN B 1 153 ? -8.43 26.234 11.133 1 95.56 153 ASN B N 1
ATOM 2468 C CA . ASN B 1 153 ? -8.586 27.203 10.039 1 95.56 153 ASN B CA 1
ATOM 2469 C C . ASN B 1 153 ? -10.055 27.359 9.648 1 95.56 153 ASN B C 1
ATOM 2471 O O . ASN B 1 153 ? -10.492 28.469 9.32 1 95.56 153 ASN B O 1
ATOM 2475 N N . ASP B 1 154 ? -10.75 26.344 9.586 1 94.75 154 ASP B N 1
ATOM 2476 C CA . ASP B 1 154 ? -12.172 26.375 9.258 1 94.75 154 ASP B CA 1
ATOM 2477 C C . ASP B 1 154 ? -12.938 27.266 10.227 1 94.75 154 ASP B C 1
ATOM 2479 O O . ASP B 1 154 ? -13.867 27.969 9.828 1 94.75 154 ASP B O 1
ATOM 2483 N N . LYS B 1 155 ? -12.578 27.172 11.438 1 95.62 155 LYS B N 1
ATOM 2484 C CA . LYS B 1 155 ? -13.211 28.016 12.453 1 95.62 155 LYS B CA 1
ATOM 2485 C C . LYS B 1 155 ? -12.93 29.5 12.195 1 95.62 155 LYS B C 1
ATOM 2487 O O . LYS B 1 155 ? -13.82 30.328 12.312 1 95.62 155 LYS B O 1
ATOM 2492 N N . LEU B 1 156 ? -11.688 29.797 11.867 1 95.88 156 LEU B N 1
ATOM 2493 C CA . LEU B 1 156 ? -11.328 31.172 11.555 1 95.88 156 LEU B CA 1
ATOM 2494 C C . LEU B 1 156 ? -12.109 31.688 10.352 1 95.88 156 LEU B C 1
ATOM 2496 O O . LEU B 1 156 ? -12.586 32.812 10.344 1 95.88 156 LEU B O 1
ATOM 2500 N N . ASP B 1 157 ? -12.266 30.875 9.328 1 95.25 157 ASP B N 1
ATOM 2501 C CA . ASP B 1 157 ? -13.008 31.234 8.117 1 95.25 157 ASP B CA 1
ATOM 2502 C C . ASP B 1 157 ? -14.484 31.469 8.43 1 95.25 157 ASP B C 1
ATOM 2504 O O . ASP B 1 157 ? -15.086 32.406 7.91 1 95.25 157 ASP B O 1
ATOM 2508 N N . ALA B 1 158 ? -14.953 30.625 9.18 1 95.88 158 ALA B N 1
ATOM 2509 C CA . ALA B 1 158 ? -16.359 30.766 9.562 1 95.88 158 ALA B CA 1
ATOM 2510 C C . ALA B 1 158 ? -16.594 32.062 10.305 1 95.88 158 ALA B C 1
ATOM 2512 O O . ALA B 1 158 ? -17.656 32.688 10.156 1 95.88 158 ALA B O 1
ATOM 2513 N N . ASP B 1 159 ? -15.664 32.531 11.062 1 95.75 159 ASP B N 1
ATOM 2514 C CA . ASP B 1 159 ? -15.75 33.75 11.844 1 95.75 159 ASP B CA 1
ATOM 2515 C C . ASP B 1 159 ? -15.32 34.969 11.023 1 95.75 159 ASP B C 1
ATOM 2517 O O . ASP B 1 159 ? -15.336 36.094 11.508 1 95.75 159 ASP B O 1
ATOM 2521 N N . GLU B 1 160 ? -14.914 34.688 9.703 1 95.88 160 GLU B N 1
ATOM 2522 C CA . GLU B 1 160 ? -14.422 35.719 8.805 1 95.88 160 GLU B CA 1
ATOM 2523 C C . GLU B 1 160 ? -13.289 36.5 9.453 1 95.88 160 GLU B C 1
ATOM 2525 O O . GLU B 1 160 ? -13.258 37.75 9.367 1 95.88 160 GLU B O 1
ATOM 2530 N N . LYS B 1 161 ? -12.453 35.844 10.148 1 96 161 LYS B N 1
ATOM 2531 C CA . LYS B 1 161 ? -11.328 36.469 10.836 1 96 161 LYS B CA 1
ATOM 2532 C C . LYS B 1 161 ? -10.023 36.219 10.078 1 96 161 LYS B C 1
ATOM 2534 O O . LYS B 1 161 ? -9.742 35.125 9.641 1 96 161 LYS B O 1
ATOM 2539 N N . CYS B 1 162 ? -9.25 37.312 9.922 1 96 162 CYS B N 1
ATOM 2540 C CA . CYS B 1 162 ? -7.895 37.156 9.391 1 96 162 CYS B CA 1
ATOM 2541 C C . CYS B 1 162 ? -6.953 36.594 10.445 1 96 162 CYS B C 1
ATOM 2543 O O . CYS B 1 162 ? -6.906 37.094 11.57 1 96 162 CYS B O 1
ATOM 2545 N N . PRO B 1 163 ? -6.27 35.469 10.109 1 95.81 163 PRO B N 1
ATOM 2546 C CA . PRO B 1 163 ? -5.352 34.906 11.094 1 95.81 163 PRO B CA 1
ATOM 2547 C C . PRO B 1 163 ? -4.266 35.875 11.531 1 95.81 163 PRO B C 1
ATOM 2549 O O . PRO B 1 163 ? -3.848 36.719 10.742 1 95.81 163 PRO B O 1
ATOM 2552 N N . ASP B 1 164 ? -3.809 35.75 12.797 1 94.56 164 ASP B N 1
ATOM 2553 C CA . ASP B 1 164 ? -2.758 36.594 13.344 1 94.56 164 ASP B CA 1
ATOM 2554 C C . ASP B 1 164 ? -1.736 35.781 14.125 1 94.56 164 ASP B C 1
ATOM 2556 O O . ASP B 1 164 ? -1.641 34.562 13.938 1 94.56 164 ASP B O 1
ATOM 2560 N N . GLY B 1 165 ? -0.844 36.406 14.828 1 94.69 165 GLY B N 1
ATOM 2561 C CA . GLY B 1 165 ? 0.215 35.75 15.57 1 94.69 165 GLY B CA 1
ATOM 2562 C C . GLY B 1 165 ? -0.306 34.781 16.625 1 94.69 165 GLY B C 1
ATOM 2563 O O . GLY B 1 165 ? 0.322 33.75 16.906 1 94.69 165 GLY B O 1
ATOM 2564 N N . ASP B 1 166 ? -1.45 35.156 17.25 1 95.5 166 ASP B N 1
ATOM 2565 C CA . ASP B 1 166 ? -2.053 34.25 18.234 1 95.5 166 ASP B CA 1
ATOM 2566 C C . ASP B 1 166 ? -2.512 32.938 17.578 1 95.5 166 ASP B C 1
ATOM 2568 O O . ASP B 1 166 ? -2.373 31.875 18.172 1 95.5 166 ASP B O 1
ATOM 2572 N N . ASP B 1 167 ? -3.088 33.125 16.422 1 96.38 167 ASP B N 1
ATOM 2573 C CA . ASP B 1 167 ? -3.516 31.922 15.688 1 96.38 167 ASP B CA 1
ATOM 2574 C C . ASP B 1 167 ? -2.318 31.062 15.305 1 96.38 167 ASP B C 1
ATOM 2576 O O . ASP B 1 167 ? -2.406 29.828 15.328 1 96.38 167 ASP B O 1
ATOM 2580 N N . TYR B 1 168 ? -1.279 31.734 14.875 1 97.06 168 TYR B N 1
ATOM 2581 C CA . TYR B 1 168 ? -0.028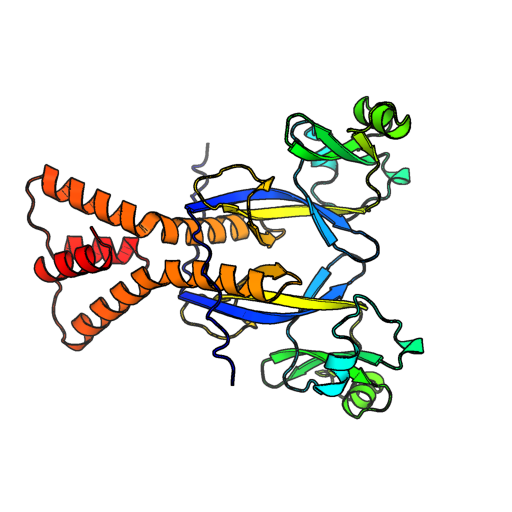 31.047 14.602 1 97.06 168 TYR B CA 1
ATOM 2582 C C . TYR B 1 168 ? 0.423 30.234 15.82 1 97.06 168 TYR B C 1
ATOM 2584 O O . TYR B 1 168 ? 0.771 29.062 15.703 1 97.06 168 TYR B O 1
ATOM 2592 N N . ASN B 1 169 ? 0.393 30.797 17.016 1 95.88 169 ASN B N 1
ATOM 2593 C CA . ASN B 1 169 ? 0.814 30.141 18.25 1 95.88 169 ASN B CA 1
ATOM 2594 C C . ASN B 1 169 ? -0.107 28.984 18.609 1 95.88 169 ASN B C 1
ATOM 2596 O O . ASN B 1 169 ? 0.34 27.984 19.172 1 95.88 169 ASN B O 1
ATOM 2600 N N . ASP B 1 170 ? -1.311 29.078 18.297 1 96.06 170 ASP B N 1
ATOM 2601 C CA . ASP B 1 170 ? -2.24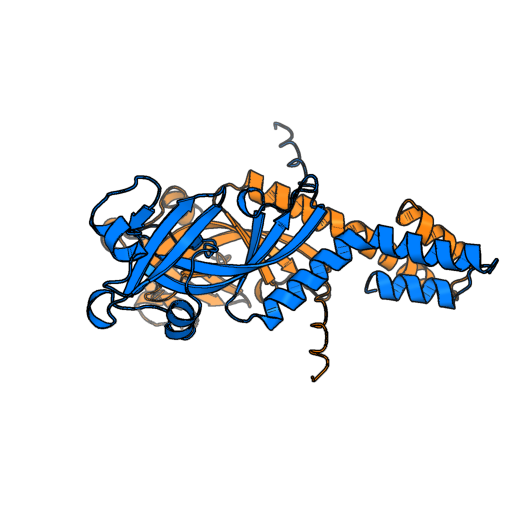 27.969 18.516 1 96.06 170 ASP B CA 1
ATOM 2602 C C . ASP B 1 170 ? -1.839 26.75 17.688 1 96.06 170 ASP B C 1
ATOM 2604 O O . ASP B 1 170 ? -1.94 25.609 18.156 1 96.06 170 ASP B O 1
ATOM 2608 N N . LEU B 1 171 ? -1.438 27 16.438 1 96.12 171 LEU B N 1
ATOM 2609 C CA . LEU B 1 171 ? -0.993 25.891 15.602 1 96.12 171 LEU B CA 1
ATOM 2610 C C . LEU B 1 171 ? 0.266 25.25 16.172 1 96.12 171 LEU B C 1
ATOM 2612 O O . LEU B 1 171 ? 0.438 24.031 16.094 1 96.12 171 LEU B O 1
ATOM 2616 N N . LEU B 1 172 ? 1.167 26.031 16.781 1 95.38 172 LEU B N 1
ATOM 2617 C CA . LEU B 1 172 ? 2.35 25.484 17.438 1 95.38 172 LEU B CA 1
ATOM 2618 C C . LEU B 1 172 ? 1.956 24.547 18.578 1 95.38 172 LEU B C 1
ATOM 2620 O O . LEU B 1 172 ? 2.527 23.469 18.734 1 95.38 172 LEU B O 1
ATOM 2624 N N . LYS B 1 173 ? 1.015 24.969 19.312 1 94.06 173 LYS B N 1
ATOM 2625 C CA . LYS B 1 173 ? 0.531 24.156 20.422 1 94.06 173 LYS B CA 1
ATOM 2626 C C . LYS B 1 173 ? -0.043 22.844 19.938 1 94.06 173 LYS B C 1
ATOM 2628 O O . LYS B 1 173 ? 0.205 21.781 20.531 1 94.06 173 LYS B O 1
ATOM 2633 N N . LEU B 1 174 ? -0.824 22.938 18.812 1 92.69 174 LEU B N 1
ATOM 2634 C CA . LEU B 1 174 ? -1.387 21.719 18.234 1 92.69 174 LEU B CA 1
ATOM 2635 C C . LEU B 1 174 ? -0.284 20.75 17.828 1 92.69 174 LEU B C 1
ATOM 2637 O O . LEU B 1 174 ? -0.45 19.531 17.938 1 92.69 174 LEU B O 1
ATOM 2641 N N . ALA B 1 175 ? 0.824 21.328 17.375 1 91.56 175 ALA B N 1
ATOM 2642 C CA . ALA B 1 175 ? 1.922 20.516 16.859 1 91.56 175 ALA B CA 1
ATOM 2643 C C . ALA B 1 175 ? 2.85 20.062 17.984 1 91.56 175 ALA B C 1
ATOM 2645 O O . ALA B 1 175 ? 3.785 19.297 17.75 1 91.56 175 ALA B O 1
ATOM 2646 N N . GLY B 1 176 ? 2.65 20.594 19.172 1 88.5 176 GLY B N 1
ATOM 2647 C CA . GLY B 1 176 ? 3.506 20.25 20.312 1 88.5 176 GLY B CA 1
ATOM 2648 C C . GLY B 1 176 ? 4.855 20.938 20.266 1 88.5 176 GLY B C 1
ATOM 2649 O O . GLY B 1 176 ? 5.863 20.375 20.688 1 88.5 176 GLY B O 1
ATOM 2650 N N . VAL B 1 177 ? 4.906 21.938 19.609 1 83.81 177 VAL B N 1
ATOM 2651 C CA . VAL B 1 177 ? 6.133 22.719 19.484 1 83.81 177 VAL B CA 1
ATOM 2652 C C . VAL B 1 177 ? 6.109 23.875 20.469 1 83.81 177 VAL B C 1
ATOM 2654 O O . VAL B 1 177 ? 5.074 24.531 20.641 1 83.81 177 VAL B O 1
#